Protein AF-A0A4Q2ZEX6-F1 (afdb_monomer_lite)

Foldseek 3Di:
DDPDDLEDPAADEDEEEPAPVPVLVVSPVSHDLLRAAYAYADADDDVQDDPQLVVVRVVQSVCVVVVNDDSVRRYYHSYDAADDDDDPWDDDPFFTKWFFADADPVAQKTWTSGFPVRCVVQVADQQFWKWKAFDPFIAIEGEHRDQVVDDAQHWYWYQGRNGIIMIHGRVHHVCVRRVDDGGGMMGMHGDPDDDPDPDDDD

Radius of gyration: 20.91 Å; chains: 1; bounding box: 52×51×59 Å

Structure (mmCIF, N/CA/C/O backbone):
data_AF-A0A4Q2ZEX6-F1
#
_entry.id   AF-A0A4Q2ZEX6-F1
#
loop_
_atom_site.group_PDB
_atom_site.id
_atom_site.type_symbol
_atom_site.label_atom_id
_atom_site.label_alt_id
_atom_site.label_comp_id
_atom_site.label_asym_id
_atom_site.label_entity_id
_atom_site.label_seq_id
_atom_site.pdbx_PDB_ins_code
_atom_site.Cartn_x
_atom_site.Cartn_y
_atom_site.Cartn_z
_atom_site.occupancy
_atom_site.B_iso_or_equiv
_atom_site.auth_seq_id
_atom_site.auth_comp_id
_atom_site.auth_asym_id
_atom_site.auth_atom_id
_atom_site.pdbx_PDB_model_num
ATOM 1 N N . TYR A 1 1 ? 32.174 -1.722 -5.636 1.00 43.44 1 TYR A N 1
ATOM 2 C CA . TYR A 1 1 ? 30.965 -1.595 -6.469 1.00 43.44 1 TYR A CA 1
ATOM 3 C C . TYR A 1 1 ? 31.396 -1.529 -7.921 1.00 43.44 1 TYR A C 1
ATOM 5 O O . TYR A 1 1 ? 32.110 -0.602 -8.277 1.00 43.44 1 TYR A O 1
ATOM 13 N N . GLY A 1 2 ? 31.087 -2.557 -8.717 1.00 52.97 2 GLY A N 1
ATOM 14 C CA . GLY A 1 2 ? 31.382 -2.537 -10.152 1.00 52.97 2 GLY A CA 1
ATOM 15 C C . GLY A 1 2 ? 30.625 -1.394 -10.826 1.00 52.97 2 GLY A C 1
ATOM 16 O O . GLY A 1 2 ? 29.505 -1.078 -10.427 1.00 52.97 2 GLY A O 1
ATOM 17 N N . THR A 1 3 ? 31.251 -0.747 -11.802 1.00 67.56 3 THR A N 1
ATOM 18 C CA . THR A 1 3 ? 30.632 0.302 -12.614 1.00 67.56 3 THR A CA 1
ATOM 19 C C . THR A 1 3 ? 29.317 -0.201 -13.209 1.00 67.56 3 THR A C 1
ATOM 21 O O . THR A 1 3 ? 29.270 -1.275 -13.809 1.00 67.56 3 THR A O 1
ATOM 24 N N . LEU A 1 4 ? 28.242 0.577 -13.039 1.00 69.31 4 LEU A N 1
ATOM 25 C CA . LEU A 1 4 ? 26.957 0.325 -13.691 1.00 69.31 4 LEU A CA 1
ATOM 26 C C . LEU A 1 4 ? 27.175 0.232 -15.206 1.00 69.31 4 LEU A C 1
ATOM 28 O O . LEU A 1 4 ? 27.692 1.158 -15.831 1.00 69.31 4 LEU A O 1
ATOM 32 N N . ASN A 1 5 ? 26.808 -0.908 -15.789 1.00 82.75 5 ASN A N 1
ATOM 33 C CA . ASN A 1 5 ? 26.879 -1.121 -17.226 1.00 82.75 5 ASN A CA 1
ATOM 34 C C . ASN A 1 5 ? 25.581 -0.620 -17.880 1.00 82.75 5 ASN A C 1
ATOM 36 O O . ASN A 1 5 ? 24.503 -1.159 -17.626 1.00 82.75 5 ASN A O 1
ATOM 40 N N . TRP A 1 6 ? 25.703 0.389 -18.743 1.00 91.12 6 TRP A N 1
ATOM 41 C CA . TRP A 1 6 ? 24.595 0.999 -19.492 1.00 91.12 6 TRP A CA 1
ATOM 42 C C . TRP A 1 6 ? 24.234 0.243 -20.778 1.00 91.12 6 TRP A C 1
ATOM 44 O O . TRP A 1 6 ? 23.411 0.697 -21.561 1.00 91.12 6 TRP A O 1
ATOM 54 N N . LYS A 1 7 ? 24.864 -0.901 -21.045 1.00 90.62 7 LYS A N 1
ATOM 55 C CA . LYS A 1 7 ? 24.589 -1.734 -22.221 1.00 90.62 7 LYS A CA 1
ATOM 56 C C . LYS A 1 7 ? 23.923 -3.029 -21.767 1.00 90.62 7 LYS A C 1
ATOM 58 O O . LYS A 1 7 ? 24.622 -4.035 -21.592 1.00 90.62 7 LYS A O 1
ATOM 63 N N . PRO A 1 8 ? 22.604 -3.014 -21.506 1.00 90.50 8 PRO A N 1
ATOM 64 C CA . PRO A 1 8 ? 21.910 -4.217 -21.087 1.00 90.50 8 PRO A CA 1
ATOM 65 C C . PRO A 1 8 ? 21.966 -5.265 -22.205 1.00 90.50 8 PRO A C 1
ATOM 67 O O . PRO A 1 8 ? 21.754 -4.965 -23.378 1.00 90.50 8 PRO A O 1
ATOM 70 N N . LYS A 1 9 ? 22.297 -6.508 -21.838 1.00 89.94 9 LYS A N 1
ATOM 71 C CA . LYS A 1 9 ? 22.375 -7.638 -22.783 1.00 89.94 9 LYS A CA 1
ATOM 72 C C . LYS A 1 9 ? 21.011 -8.275 -23.065 1.00 89.94 9 LYS A C 1
ATOM 74 O O . LYS A 1 9 ? 20.883 -9.038 -24.014 1.00 89.94 9 LYS A O 1
ATOM 79 N N . ALA A 1 10 ? 20.021 -7.969 -22.236 1.00 89.06 10 ALA A N 1
ATOM 80 C CA . ALA A 1 10 ? 18.652 -8.450 -22.322 1.00 89.06 10 ALA A CA 1
ATOM 81 C C . ALA A 1 10 ? 17.691 -7.259 -22.176 1.00 89.06 10 ALA A C 1
ATOM 83 O O . ALA A 1 10 ? 18.117 -6.213 -21.676 1.00 89.06 10 ALA A O 1
ATOM 84 N N . PRO A 1 11 ? 16.427 -7.390 -22.604 1.00 91.69 11 PRO A N 1
ATOM 85 C CA . PRO A 1 11 ? 15.430 -6.359 -22.366 1.00 91.69 11 PRO A CA 1
ATOM 86 C C . PRO A 1 11 ? 15.249 -6.059 -20.874 1.00 91.69 11 PRO A C 1
ATOM 88 O O . PRO A 1 11 ? 15.207 -6.971 -20.048 1.00 91.69 11 PRO A O 1
ATOM 91 N N . ILE A 1 12 ? 15.130 -4.778 -20.532 1.00 93.19 12 ILE A N 1
ATOM 92 C CA . ILE A 1 12 ? 14.839 -4.308 -19.175 1.00 93.19 12 ILE A CA 1
ATOM 93 C C . ILE A 1 12 ? 13.573 -3.461 -19.218 1.00 93.19 12 ILE A C 1
ATOM 95 O O . ILE A 1 12 ? 13.521 -2.450 -19.914 1.00 93.19 12 ILE A O 1
ATOM 99 N N . LEU A 1 13 ? 12.572 -3.837 -18.427 1.00 94.44 13 LEU A N 1
ATOM 100 C CA . LEU A 1 13 ? 11.380 -3.030 -18.198 1.00 94.44 13 LEU A CA 1
ATOM 101 C C . LEU A 1 13 ? 11.415 -2.506 -16.765 1.00 94.44 13 LEU A C 1
ATOM 103 O O . LEU A 1 13 ? 11.386 -3.273 -15.803 1.00 94.44 13 LEU A O 1
ATOM 107 N N . PHE A 1 14 ? 11.485 -1.188 -16.630 1.00 95.25 14 PHE A N 1
ATOM 108 C CA . PHE A 1 14 ? 11.350 -0.515 -15.350 1.00 95.25 14 PHE A CA 1
ATOM 109 C C . PHE A 1 14 ? 9.868 -0.323 -15.040 1.00 95.25 14 PHE A C 1
ATOM 111 O O . PHE A 1 14 ? 9.204 0.474 -15.696 1.00 95.25 14 PHE A O 1
ATOM 118 N N . LEU A 1 15 ? 9.354 -1.049 -14.050 1.00 96.12 15 LEU A N 1
ATOM 119 C CA . LEU A 1 15 ? 8.054 -0.777 -13.446 1.00 96.12 15 LEU A CA 1
ATOM 120 C C . LEU A 1 15 ? 8.302 0.024 -12.170 1.00 96.12 15 LEU A C 1
ATOM 122 O O . LEU A 1 15 ? 8.854 -0.510 -11.209 1.00 96.12 15 LEU A O 1
ATOM 126 N N . THR A 1 16 ? 7.929 1.299 -12.168 1.00 95.06 16 THR A N 1
ATOM 127 C CA . THR A 1 16 ? 8.165 2.187 -11.024 1.00 95.06 16 THR A CA 1
ATOM 128 C C . THR A 1 16 ? 6.980 3.111 -10.807 1.00 95.06 16 THR A C 1
ATOM 130 O O . THR A 1 16 ? 6.204 3.365 -11.727 1.00 95.06 16 THR A O 1
ATOM 133 N N . ASN A 1 17 ? 6.843 3.614 -9.590 1.00 93.75 17 ASN A N 1
ATOM 134 C CA . ASN A 1 17 ? 5.838 4.607 -9.244 1.00 93.75 17 ASN A CA 1
ATOM 135 C C . ASN A 1 17 ? 6.339 6.037 -9.503 1.00 93.75 17 ASN A C 1
ATOM 137 O O . ASN A 1 17 ? 7.532 6.265 -9.711 1.00 93.75 17 ASN A O 1
ATOM 141 N N . GLU A 1 18 ? 5.429 7.007 -9.444 1.00 93.62 18 GLU A N 1
ATOM 142 C CA . GLU A 1 18 ? 5.723 8.416 -9.739 1.00 93.62 18 GLU A CA 1
ATOM 143 C C . GLU A 1 18 ? 6.753 9.063 -8.797 1.00 93.62 18 GLU A C 1
ATOM 145 O O . GLU A 1 18 ? 7.396 10.041 -9.171 1.00 93.62 18 GLU A O 1
ATOM 150 N N . THR A 1 19 ? 6.966 8.498 -7.604 1.00 91.88 19 THR A N 1
ATOM 151 C CA . THR A 1 19 ? 7.951 9.001 -6.632 1.00 91.88 19 THR A CA 1
ATOM 152 C C . THR A 1 19 ? 9.360 8.432 -6.823 1.00 91.88 19 THR A C 1
ATOM 154 O O . THR A 1 19 ? 10.293 8.890 -6.171 1.00 91.88 19 THR A O 1
ATOM 157 N N . GLU A 1 20 ? 9.546 7.458 -7.721 1.00 92.44 20 GLU A N 1
ATOM 158 C CA . GLU A 1 20 ? 10.809 6.721 -7.900 1.00 92.44 20 GLU A CA 1
ATOM 159 C C . GLU A 1 20 ? 11.247 6.654 -9.375 1.00 92.44 20 GLU A C 1
ATOM 161 O O . GLU A 1 20 ? 11.819 5.664 -9.844 1.00 92.44 20 GLU A O 1
ATOM 166 N N . LEU A 1 21 ? 10.960 7.712 -10.139 1.00 93.44 21 LEU A N 1
ATOM 167 C CA . LEU A 1 21 ? 11.229 7.782 -11.580 1.00 93.44 21 LEU A CA 1
ATOM 168 C C . LEU A 1 21 ? 12.665 8.161 -11.940 1.00 93.44 21 LEU A C 1
ATOM 170 O O . LEU A 1 21 ? 13.136 7.784 -13.015 1.00 93.44 21 LEU A O 1
ATOM 174 N N . ASP A 1 22 ? 13.357 8.898 -11.073 1.00 94.50 22 ASP A N 1
ATOM 175 C CA . ASP A 1 22 ? 14.644 9.509 -11.415 1.00 94.50 22 ASP A CA 1
ATOM 176 C C . ASP A 1 22 ? 15.702 8.466 -11.773 1.00 94.50 22 ASP A C 1
ATOM 178 O O . ASP A 1 22 ? 16.381 8.594 -12.793 1.00 94.50 22 ASP A O 1
ATOM 182 N N . HIS A 1 23 ? 15.805 7.385 -10.996 1.00 92.06 23 HIS A N 1
ATOM 183 C CA . HIS A 1 23 ? 16.781 6.329 -11.261 1.00 92.06 23 HIS A CA 1
ATOM 184 C C . HIS A 1 23 ? 16.486 5.558 -12.562 1.00 92.06 23 HIS A C 1
ATOM 186 O O . HIS A 1 23 ? 17.394 5.463 -13.396 1.00 92.06 23 HIS A O 1
ATOM 192 N N . PRO A 1 24 ? 15.256 5.057 -12.809 1.00 93.38 24 PRO A N 1
ATOM 193 C CA . PRO A 1 24 ? 14.894 4.470 -14.098 1.00 93.38 24 PRO A CA 1
ATOM 194 C C . PRO A 1 24 ? 15.127 5.402 -15.286 1.00 93.38 24 PRO A C 1
ATOM 196 O O . PRO A 1 24 ? 15.742 4.995 -16.272 1.00 93.38 24 PRO A O 1
ATOM 199 N N . ARG A 1 25 ? 14.698 6.668 -15.198 1.00 93.31 25 ARG A N 1
ATOM 200 C CA . ARG A 1 25 ? 14.891 7.652 -16.275 1.00 93.31 25 ARG A CA 1
ATOM 201 C C . ARG A 1 25 ? 16.370 7.918 -16.530 1.00 93.31 25 ARG A C 1
ATOM 203 O O . ARG A 1 25 ? 16.793 7.923 -17.685 1.00 93.31 25 ARG A O 1
ATOM 210 N N . HIS A 1 26 ? 17.168 8.067 -15.473 1.00 93.19 26 HIS A N 1
ATOM 211 C CA . HIS A 1 26 ? 18.610 8.252 -15.594 1.00 93.19 26 HIS A CA 1
ATOM 212 C C . HIS A 1 26 ? 19.281 7.056 -16.275 1.00 93.19 26 HIS A C 1
ATOM 214 O O . HIS A 1 26 ? 20.064 7.245 -17.206 1.00 93.19 26 HIS A O 1
ATOM 220 N N . TYR A 1 27 ? 18.947 5.828 -15.858 1.00 93.06 27 TYR A N 1
ATOM 221 C CA . TYR A 1 27 ? 19.491 4.626 -16.486 1.00 93.06 27 TYR A CA 1
ATOM 222 C C . TYR A 1 27 ? 19.123 4.560 -17.966 1.00 93.06 27 TYR A C 1
ATOM 224 O O . TYR A 1 27 ? 20.005 4.376 -18.802 1.00 93.06 27 TYR A O 1
ATOM 232 N N . ARG A 1 28 ? 17.847 4.771 -18.308 1.00 91.75 28 ARG A N 1
ATOM 233 C CA . ARG A 1 28 ? 17.369 4.749 -19.699 1.00 91.75 28 ARG A CA 1
ATOM 234 C C . ARG A 1 28 ? 18.021 5.821 -20.565 1.00 91.75 28 ARG A C 1
ATOM 236 O O . ARG A 1 28 ? 18.360 5.529 -21.700 1.00 91.75 28 ARG A O 1
ATOM 243 N N . GLY A 1 29 ? 18.268 7.017 -20.030 1.00 90.94 29 GLY A N 1
ATOM 244 C CA . GLY A 1 29 ? 18.968 8.080 -20.758 1.00 90.94 29 GLY A CA 1
ATOM 245 C C . GLY A 1 29 ? 20.439 7.770 -21.064 1.00 90.94 29 GLY A C 1
ATOM 246 O O . GLY A 1 29 ? 21.027 8.389 -21.948 1.00 90.94 29 GLY A O 1
ATOM 247 N N . LYS A 1 30 ? 21.055 6.831 -20.334 1.00 92.38 30 LYS A N 1
ATOM 248 C CA . LYS A 1 30 ? 22.421 6.343 -20.595 1.00 92.38 30 LYS A CA 1
ATOM 249 C C . LYS A 1 30 ? 22.443 5.038 -21.383 1.00 92.38 30 LYS A C 1
ATOM 251 O O . LYS A 1 30 ? 23.421 4.770 -22.080 1.00 92.38 30 LYS A O 1
ATOM 256 N N . ALA A 1 31 ? 21.409 4.224 -21.226 1.00 90.56 31 ALA A N 1
ATOM 257 C CA . ALA A 1 31 ? 21.248 2.963 -21.915 1.00 90.56 31 ALA A CA 1
ATOM 258 C C . ALA A 1 31 ? 20.605 3.140 -23.291 1.00 90.56 31 ALA A C 1
ATOM 260 O O . ALA A 1 31 ? 20.129 4.209 -23.656 1.00 90.56 31 ALA A O 1
ATOM 261 N N . SER A 1 32 ? 20.615 2.073 -24.080 1.00 80.25 32 SER A N 1
ATOM 262 C CA . SER A 1 32 ? 19.967 2.093 -25.384 1.00 80.25 32 SER A CA 1
ATOM 263 C C . SER A 1 32 ? 18.448 1.924 -25.247 1.00 80.25 32 SER A C 1
ATOM 265 O O . SER A 1 32 ? 17.968 1.051 -24.513 1.00 80.25 32 SER A O 1
ATOM 267 N N . ALA A 1 33 ? 17.680 2.759 -25.952 1.00 79.25 33 ALA A N 1
ATOM 268 C CA . ALA A 1 33 ? 16.214 2.744 -25.920 1.00 79.25 33 ALA A CA 1
ATOM 269 C C . ALA A 1 33 ? 15.616 1.452 -26.515 1.00 79.25 33 ALA A C 1
ATOM 271 O O . ALA A 1 33 ? 14.517 1.046 -26.148 1.00 79.25 33 ALA A O 1
ATOM 272 N N . ASP A 1 34 ? 16.363 0.747 -27.371 1.00 84.38 34 ASP A N 1
ATOM 273 C CA . ASP A 1 34 ? 15.949 -0.521 -27.988 1.00 84.38 34 ASP A CA 1
ATOM 274 C C . ASP A 1 34 ? 15.947 -1.721 -27.025 1.00 84.38 34 ASP A C 1
ATOM 276 O O . ASP A 1 34 ? 15.440 -2.787 -27.376 1.00 84.38 34 ASP A O 1
ATOM 280 N N . LYS A 1 35 ? 16.518 -1.563 -25.824 1.00 88.25 35 LYS A N 1
ATOM 281 C CA . LYS A 1 35 ? 16.584 -2.594 -24.773 1.00 88.25 35 LYS A CA 1
ATOM 282 C C . LYS A 1 35 ? 16.012 -2.134 -23.439 1.00 88.25 35 LYS A C 1
ATOM 284 O O . LYS A 1 35 ? 16.090 -2.882 -22.466 1.00 88.25 35 LYS A O 1
ATOM 289 N N . THR A 1 36 ? 15.449 -0.928 -23.372 1.00 93.19 36 THR A N 1
ATOM 290 C CA . THR A 1 36 ? 14.841 -0.423 -22.140 1.00 93.19 36 THR A CA 1
ATOM 291 C C . THR A 1 36 ? 13.424 0.108 -22.339 1.00 93.19 36 THR A C 1
ATOM 293 O O . THR A 1 36 ? 13.140 0.846 -23.278 1.00 93.19 36 THR A O 1
ATOM 296 N N . ALA A 1 37 ? 12.538 -0.242 -21.414 1.00 94.00 37 ALA A N 1
ATOM 297 C CA . ALA A 1 37 ? 11.162 0.234 -21.335 1.00 94.00 37 ALA A CA 1
ATOM 298 C C . ALA A 1 37 ? 10.892 0.837 -19.949 1.00 94.00 37 ALA A C 1
ATOM 300 O O . ALA A 1 37 ? 11.544 0.467 -18.970 1.00 94.00 37 ALA A O 1
ATOM 301 N N . LEU A 1 38 ? 9.938 1.761 -19.859 1.00 94.44 38 LEU A N 1
ATOM 302 C CA . LEU A 1 38 ? 9.478 2.364 -18.609 1.00 94.44 38 LEU A CA 1
ATOM 303 C C . LEU A 1 38 ? 7.959 2.344 -18.563 1.00 94.44 38 LEU A C 1
ATOM 305 O O . LEU A 1 38 ? 7.292 2.970 -19.386 1.00 94.44 38 LEU A O 1
ATOM 309 N N . TRP A 1 39 ? 7.430 1.650 -17.569 1.00 95.88 39 TRP A N 1
ATOM 310 C CA . TRP A 1 39 ? 6.018 1.661 -17.242 1.00 95.88 39 TRP A CA 1
ATOM 311 C C . TRP A 1 39 ? 5.848 2.395 -15.919 1.00 95.88 39 TRP A C 1
ATOM 313 O O . TRP A 1 39 ? 6.287 1.929 -14.865 1.00 95.88 39 TRP A O 1
ATOM 323 N N . GLU A 1 40 ? 5.255 3.579 -16.002 1.00 95.75 40 GLU A N 1
ATOM 324 C CA . GLU A 1 40 ? 5.052 4.452 -14.852 1.00 95.75 40 GLU A CA 1
ATOM 325 C C . GLU A 1 40 ? 3.704 4.151 -14.200 1.00 95.75 40 GLU A C 1
ATOM 327 O O . GLU A 1 40 ? 2.671 4.179 -14.865 1.00 95.75 40 GLU A O 1
ATOM 332 N N . VAL A 1 41 ? 3.714 3.888 -12.897 1.00 96.56 41 VAL A N 1
ATOM 333 C CA . VAL A 1 41 ? 2.514 3.766 -12.070 1.00 96.56 41 VAL A CA 1
ATOM 334 C C . VAL A 1 41 ? 2.220 5.126 -11.431 1.00 96.56 41 VAL A C 1
ATOM 336 O O . VAL A 1 41 ? 3.001 5.635 -10.627 1.00 96.56 41 VAL A O 1
ATOM 339 N N . LYS A 1 42 ? 1.071 5.705 -11.779 1.00 95.19 42 LYS A N 1
ATOM 340 C CA . LYS A 1 42 ? 0.522 6.991 -11.319 1.00 95.19 42 LYS A CA 1
ATOM 341 C C . LYS A 1 42 ? -0.066 6.867 -9.914 1.00 95.19 42 LYS A C 1
ATOM 343 O O . LYS A 1 42 ? -1.274 6.975 -9.696 1.00 95.19 42 LYS A O 1
ATOM 348 N N . ARG A 1 43 ? 0.794 6.509 -8.967 1.00 93.38 43 ARG A N 1
ATOM 349 C CA . ARG A 1 43 ? 0.472 6.344 -7.550 1.00 93.38 43 ARG A CA 1
ATOM 350 C C . ARG A 1 43 ? 1.715 6.697 -6.739 1.00 93.38 43 ARG A C 1
ATOM 352 O O . ARG A 1 43 ? 2.761 6.148 -7.059 1.00 93.38 43 ARG A O 1
ATOM 359 N N . PRO A 1 44 ? 1.645 7.534 -5.695 1.00 91.00 44 PRO A N 1
ATOM 360 C CA . PRO A 1 44 ? 2.821 7.866 -4.898 1.00 91.00 44 PRO A CA 1
ATOM 361 C C . PRO A 1 44 ? 3.209 6.730 -3.942 1.00 91.00 44 PRO A C 1
ATOM 363 O O . PRO A 1 44 ? 2.377 5.896 -3.573 1.00 91.00 44 PRO A O 1
ATOM 366 N N . GLY A 1 45 ? 4.464 6.732 -3.487 1.00 86.38 45 GLY A N 1
ATOM 367 C CA . GLY A 1 45 ? 4.947 5.909 -2.377 1.00 86.38 45 GLY A CA 1
ATOM 368 C C . GLY A 1 45 ? 5.976 4.852 -2.779 1.00 86.38 45 GLY A C 1
ATOM 369 O O . GLY A 1 45 ? 5.869 4.223 -3.826 1.00 86.38 45 GLY A O 1
ATOM 370 N N . HIS A 1 46 ? 6.951 4.613 -1.899 1.00 85.06 46 HIS A N 1
ATOM 371 C CA . HIS A 1 46 ? 8.065 3.684 -2.123 1.00 85.06 46 HIS A CA 1
ATOM 372 C C . HIS A 1 46 ? 7.593 2.260 -2.455 1.00 85.06 46 HIS A C 1
ATOM 374 O O . HIS A 1 46 ? 6.944 1.619 -1.627 1.00 85.06 46 HIS A O 1
ATOM 380 N N . CYS A 1 47 ? 7.948 1.739 -3.628 1.00 83.75 47 CYS A N 1
ATOM 381 C CA . CYS A 1 47 ? 7.530 0.430 -4.136 1.00 83.75 47 CYS A CA 1
ATOM 382 C C . CYS A 1 47 ? 5.998 0.208 -4.179 1.00 83.75 47 CYS A C 1
ATOM 384 O O . CYS A 1 47 ? 5.545 -0.934 -4.072 1.00 83.75 47 CYS A O 1
ATOM 386 N N . ASN A 1 48 ? 5.183 1.262 -4.333 1.00 91.06 48 ASN A N 1
ATOM 387 C CA . ASN A 1 48 ? 3.716 1.167 -4.258 1.00 91.06 48 ASN A CA 1
ATOM 388 C C . ASN A 1 48 ? 3.058 0.621 -5.547 1.00 91.06 48 ASN A C 1
ATOM 390 O O . ASN A 1 48 ? 2.296 1.314 -6.228 1.00 91.06 48 ASN A O 1
ATOM 394 N N . VAL A 1 49 ? 3.358 -0.639 -5.880 1.00 94.62 49 VAL A N 1
ATOM 395 C CA . VAL A 1 49 ? 2.867 -1.345 -7.077 1.00 94.62 49 VAL A CA 1
ATOM 396 C C . VAL A 1 49 ? 2.073 -2.615 -6.725 1.00 94.62 49 VAL A C 1
ATOM 398 O O . VAL A 1 49 ? 2.389 -3.311 -5.755 1.00 94.62 49 VAL A O 1
ATOM 401 N N . SER A 1 50 ? 1.046 -2.942 -7.511 1.00 95.62 50 SER A N 1
ATOM 402 C CA . SER A 1 50 ? 0.164 -4.107 -7.327 1.00 95.62 50 SER A CA 1
ATOM 403 C C . SER A 1 50 ? 0.744 -5.394 -7.914 1.00 95.62 50 SER A C 1
ATOM 405 O O . SER A 1 50 ? 1.690 -5.384 -8.710 1.00 95.62 50 SER A O 1
ATOM 407 N N . ALA A 1 51 ? 0.162 -6.537 -7.547 1.00 94.69 51 ALA A N 1
ATOM 408 C CA . ALA A 1 51 ? 0.506 -7.815 -8.164 1.00 94.69 51 ALA A CA 1
ATOM 409 C C . ALA A 1 51 ? 0.152 -7.846 -9.659 1.00 94.69 51 ALA A C 1
ATOM 411 O O . ALA A 1 51 ? 0.920 -8.391 -10.449 1.00 94.69 51 ALA A O 1
ATOM 412 N N . ALA A 1 52 ? -0.963 -7.222 -10.051 1.00 95.94 52 ALA A N 1
ATOM 413 C CA . ALA A 1 52 ? -1.372 -7.123 -11.451 1.00 95.94 52 ALA A CA 1
ATOM 414 C C . ALA A 1 52 ? -0.390 -6.275 -12.276 1.00 95.94 52 ALA A C 1
ATOM 416 O O . ALA A 1 52 ? -0.012 -6.669 -13.376 1.00 95.94 52 ALA A O 1
ATOM 417 N N . GLU A 1 53 ? 0.082 -5.153 -11.727 1.00 97.06 53 GLU A N 1
ATOM 418 C CA . GLU A 1 53 ? 1.095 -4.296 -12.362 1.00 97.06 53 GLU A CA 1
ATOM 419 C C . GLU A 1 53 ? 2.402 -5.074 -12.582 1.00 97.06 53 GLU A C 1
ATOM 421 O O . GLU A 1 53 ? 2.940 -5.088 -13.691 1.00 97.06 53 GLU A O 1
ATOM 426 N N . ARG A 1 54 ? 2.867 -5.805 -11.556 1.00 96.38 54 ARG A N 1
ATOM 427 C CA . ARG A 1 54 ? 4.049 -6.678 -11.656 1.00 96.38 54 ARG A CA 1
ATOM 428 C C . ARG A 1 54 ? 3.868 -7.785 -12.693 1.00 96.38 54 ARG A C 1
ATOM 430 O O . ARG A 1 54 ? 4.766 -8.007 -13.499 1.00 96.38 54 ARG A O 1
ATOM 437 N N . TYR A 1 55 ? 2.723 -8.465 -12.686 1.00 95.75 55 TYR A N 1
ATOM 438 C CA . TYR A 1 55 ? 2.422 -9.525 -13.648 1.00 95.75 55 TYR A CA 1
ATOM 439 C C . TYR A 1 55 ? 2.429 -9.001 -15.086 1.00 95.75 55 TYR A C 1
ATOM 441 O O . TYR A 1 55 ? 3.067 -9.599 -15.954 1.00 95.75 55 TYR A O 1
ATOM 449 N N . ASN A 1 56 ? 1.786 -7.856 -15.328 1.00 94.56 56 ASN A N 1
ATOM 450 C CA . ASN A 1 56 ? 1.755 -7.230 -16.646 1.00 94.56 56 ASN A CA 1
ATOM 451 C C . ASN A 1 56 ? 3.170 -6.861 -17.119 1.00 94.56 56 ASN A C 1
ATOM 453 O O . ASN A 1 56 ? 3.498 -7.083 -18.281 1.00 94.56 56 ASN A O 1
ATOM 457 N N . ALA A 1 57 ? 4.012 -6.330 -16.226 1.00 94.62 57 ALA A N 1
ATOM 458 C CA . ALA A 1 57 ? 5.395 -5.986 -16.544 1.00 94.62 57 ALA A CA 1
ATOM 459 C C . ALA A 1 57 ? 6.243 -7.223 -16.885 1.00 94.62 57 ALA A C 1
ATOM 461 O O . ALA A 1 57 ? 6.949 -7.225 -17.889 1.00 94.62 57 ALA A O 1
ATOM 462 N N . VAL A 1 58 ? 6.151 -8.297 -16.094 1.00 94.62 58 VAL A N 1
ATOM 463 C CA . VAL A 1 58 ? 6.887 -9.545 -16.367 1.00 94.62 58 VAL A CA 1
ATOM 464 C C . VAL A 1 58 ? 6.429 -10.174 -17.682 1.00 94.62 58 VAL A C 1
ATOM 466 O O . VAL A 1 58 ? 7.265 -10.506 -18.518 1.00 94.62 58 VAL A O 1
ATOM 469 N N . SER A 1 59 ? 5.115 -10.263 -17.901 1.00 93.31 59 SER A N 1
ATOM 470 C CA . SER A 1 59 ? 4.540 -10.803 -19.143 1.00 93.31 59 SER A CA 1
ATOM 471 C C . SER A 1 59 ? 4.975 -10.000 -20.371 1.00 93.31 59 SER A C 1
ATOM 473 O O . SER A 1 59 ? 5.166 -10.551 -21.453 1.00 93.31 59 SER A O 1
ATOM 475 N N . ALA A 1 60 ? 5.175 -8.691 -20.205 1.00 92.50 60 ALA A N 1
ATOM 476 C CA . ALA A 1 60 ? 5.679 -7.848 -21.272 1.00 92.50 60 ALA A CA 1
ATOM 477 C C . ALA A 1 60 ? 7.162 -8.070 -21.573 1.00 92.50 60 ALA A C 1
ATOM 479 O O . ALA A 1 60 ? 7.547 -8.087 -22.739 1.00 92.50 60 ALA A O 1
ATOM 480 N N . VAL A 1 61 ? 8.000 -8.276 -20.556 1.00 92.38 61 VAL A N 1
ATOM 481 C CA . VAL A 1 61 ? 9.405 -8.649 -20.783 1.00 92.38 61 VAL A CA 1
ATOM 482 C C . VAL A 1 61 ? 9.494 -9.974 -21.539 1.00 92.38 61 VAL A C 1
ATOM 484 O O . VAL A 1 61 ? 10.258 -10.058 -22.496 1.00 92.38 61 VAL A O 1
ATOM 487 N N . ASP A 1 62 ? 8.684 -10.963 -21.158 1.00 91.81 62 ASP A N 1
ATOM 488 C CA . ASP A 1 62 ? 8.601 -12.269 -21.827 1.00 91.81 62 ASP A CA 1
ATOM 489 C C . ASP A 1 62 ? 8.215 -12.117 -23.309 1.00 91.81 62 ASP A C 1
ATOM 491 O O . ASP A 1 62 ? 8.976 -12.476 -24.206 1.00 91.81 62 ASP A O 1
ATOM 495 N N . SER A 1 63 ? 7.121 -11.396 -23.574 1.00 90.50 63 SER A N 1
ATOM 496 C CA . SER A 1 63 ? 6.682 -11.078 -24.941 1.00 90.50 63 SER A CA 1
ATOM 497 C C . SER A 1 63 ? 7.738 -10.302 -25.745 1.00 90.50 63 SER A C 1
ATOM 499 O O . SER A 1 63 ? 7.813 -10.412 -26.968 1.00 90.50 63 SER A O 1
ATOM 501 N N . TRP A 1 64 ? 8.562 -9.477 -25.093 1.00 90.00 64 TRP A N 1
ATOM 502 C CA . TRP A 1 64 ? 9.620 -8.724 -25.765 1.00 90.00 64 TRP A CA 1
ATOM 503 C C . TRP A 1 64 ? 10.801 -9.621 -26.145 1.00 90.00 64 TRP A C 1
ATOM 505 O O . TRP A 1 64 ? 11.370 -9.453 -27.225 1.00 90.00 64 TRP A O 1
ATOM 515 N N . VAL A 1 65 ? 11.150 -10.599 -25.308 1.00 88.88 65 VAL A N 1
ATOM 516 C CA . VAL A 1 65 ? 12.160 -11.613 -25.648 1.00 88.88 65 VAL A CA 1
ATOM 517 C C . VAL A 1 65 ? 11.744 -12.396 -26.897 1.00 88.88 65 VAL A C 1
ATOM 519 O O . VAL A 1 65 ? 12.588 -12.628 -27.763 1.00 88.88 65 VAL A O 1
ATOM 522 N N . ASP A 1 66 ? 10.449 -12.670 -27.051 1.00 88.38 66 ASP A N 1
ATOM 523 C CA . ASP A 1 66 ? 9.879 -13.341 -28.227 1.00 88.38 66 ASP A CA 1
ATOM 524 C C . ASP A 1 66 ? 9.703 -12.425 -29.456 1.00 88.38 66 ASP A C 1
ATOM 526 O O . ASP A 1 66 ? 9.240 -12.861 -30.510 1.00 88.38 66 ASP A O 1
ATOM 530 N N . GLY A 1 67 ? 10.076 -11.143 -29.355 1.00 84.62 67 GLY A N 1
ATOM 531 C CA . GLY A 1 67 ? 9.968 -10.173 -30.450 1.00 84.62 67 GLY A CA 1
ATOM 532 C C . GLY A 1 67 ? 8.542 -9.682 -30.726 1.00 84.62 67 GLY A C 1
ATOM 533 O O . GLY A 1 67 ? 8.292 -9.112 -31.786 1.00 84.62 67 GLY A O 1
ATOM 534 N N . ILE A 1 68 ? 7.616 -9.887 -29.785 1.00 80.75 68 ILE A N 1
ATOM 535 C CA . ILE A 1 68 ? 6.183 -9.597 -29.944 1.00 80.75 68 ILE A CA 1
ATOM 536 C C . ILE A 1 68 ? 5.844 -8.160 -29.528 1.00 80.75 68 ILE A C 1
ATOM 538 O O . ILE A 1 68 ? 4.917 -7.574 -30.080 1.00 80.75 68 ILE A O 1
ATOM 542 N N . ILE A 1 69 ? 6.586 -7.559 -28.588 1.00 70.44 69 ILE A N 1
ATOM 543 C CA . ILE A 1 69 ? 6.288 -6.197 -28.115 1.00 70.44 69 ILE A CA 1
ATOM 544 C C . ILE A 1 69 ? 6.689 -5.128 -29.144 1.00 70.44 69 ILE A C 1
ATOM 546 O O . ILE A 1 69 ? 7.887 -4.963 -29.416 1.00 70.44 69 ILE A O 1
ATOM 550 N N . PRO A 1 70 ? 5.726 -4.333 -29.652 1.00 67.50 70 PRO A N 1
ATOM 551 C CA . PRO A 1 70 ? 6.021 -3.174 -30.479 1.00 67.50 70 PRO A CA 1
ATOM 552 C C . PRO A 1 70 ? 6.716 -2.075 -29.668 1.00 67.50 70 PRO A C 1
ATOM 554 O O . PRO A 1 70 ? 6.506 -1.912 -28.468 1.00 67.50 70 PRO A O 1
ATOM 557 N N . GLU A 1 71 ? 7.513 -1.251 -30.343 1.00 70.94 71 GLU A N 1
ATOM 558 C CA . GLU A 1 71 ? 8.222 -0.128 -29.719 1.00 70.94 71 GLU A CA 1
ATOM 559 C C . GLU A 1 71 ? 7.288 0.867 -29.005 1.00 70.94 71 GLU A C 1
ATOM 561 O O . GLU A 1 71 ? 7.671 1.430 -27.981 1.00 70.94 71 GLU A O 1
ATOM 566 N N . VAL A 1 72 ? 6.044 1.008 -29.481 1.00 63.72 72 VAL A N 1
ATOM 567 C CA . VAL A 1 72 ? 5.029 1.912 -28.906 1.00 63.72 72 VAL A CA 1
ATOM 568 C C . VAL A 1 72 ? 4.629 1.544 -27.473 1.00 63.72 72 VAL A C 1
ATOM 570 O O . VAL A 1 72 ? 4.174 2.405 -26.731 1.00 63.72 72 VAL A O 1
ATOM 573 N N . ASP A 1 73 ? 4.843 0.291 -27.062 1.00 78.19 73 ASP A N 1
ATOM 574 C CA . ASP A 1 73 ? 4.488 -0.206 -25.728 1.00 78.19 73 ASP A CA 1
ATOM 575 C C . ASP A 1 73 ? 5.657 -0.126 -24.729 1.00 78.19 73 ASP A C 1
ATOM 577 O O . ASP A 1 73 ? 5.531 -0.537 -23.567 1.00 78.19 73 ASP A O 1
ATOM 581 N N . ARG A 1 74 ? 6.813 0.410 -25.153 1.00 84.50 74 ARG A N 1
ATOM 582 C CA . ARG A 1 74 ? 7.995 0.583 -24.290 1.00 84.50 74 ARG A CA 1
ATOM 583 C C . ARG A 1 74 ? 7.867 1.764 -23.332 1.00 84.50 74 ARG A C 1
ATOM 585 O O . ARG A 1 74 ? 8.598 1.808 -22.345 1.00 84.50 74 ARG A O 1
ATOM 592 N N . GLU A 1 75 ? 6.940 2.684 -23.583 1.00 90.44 75 GLU A N 1
ATOM 593 C CA . GLU A 1 75 ? 6.598 3.781 -22.677 1.00 90.44 75 GLU A CA 1
ATOM 594 C C . GLU A 1 75 ? 5.091 3.857 -22.507 1.00 90.44 75 GLU A C 1
ATOM 596 O O . GLU A 1 75 ? 4.370 4.186 -23.446 1.00 90.44 75 GLU A O 1
ATOM 601 N N . LYS A 1 76 ? 4.599 3.550 -21.308 1.00 91.06 76 LYS A N 1
ATOM 602 C CA . LYS A 1 76 ? 3.165 3.651 -21.043 1.00 91.06 76 LYS A CA 1
ATOM 603 C C . LYS A 1 76 ? 2.850 3.890 -19.580 1.00 91.06 76 LYS A C 1
ATOM 605 O O . LYS A 1 76 ? 3.678 3.676 -18.692 1.00 91.06 76 LYS A O 1
ATOM 610 N N . ASP A 1 77 ? 1.607 4.288 -19.357 1.00 94.94 77 ASP A N 1
ATOM 611 C CA . ASP A 1 77 ? 0.985 4.224 -18.046 1.00 94.94 77 ASP A CA 1
ATOM 612 C C . ASP A 1 77 ? 0.789 2.749 -17.658 1.00 94.94 77 ASP A C 1
ATOM 614 O O . ASP A 1 77 ? 0.046 2.001 -18.299 1.00 94.94 77 ASP A O 1
ATOM 618 N N . GLY A 1 78 ? 1.525 2.319 -16.637 1.00 94.50 78 GLY A N 1
ATOM 619 C CA . GLY A 1 78 ? 1.452 0.977 -16.075 1.00 94.50 78 GLY A CA 1
ATOM 620 C C . GLY A 1 78 ? 0.381 0.831 -14.998 1.00 94.50 78 GLY A C 1
ATOM 621 O O . GLY A 1 78 ? 0.238 -0.264 -14.465 1.00 94.50 78 GLY A O 1
ATOM 622 N N . THR A 1 79 ? -0.344 1.897 -14.651 1.00 96.25 79 THR A N 1
ATOM 623 C CA . THR A 1 79 ? -1.268 1.921 -13.512 1.00 96.25 79 THR A CA 1
ATOM 624 C C . THR A 1 79 ? -2.434 0.973 -13.718 1.00 96.25 79 THR A C 1
ATOM 626 O O . THR A 1 79 ? -3.221 1.102 -14.658 1.00 96.25 79 THR A O 1
ATOM 629 N N . VAL A 1 80 ? -2.616 0.063 -12.767 1.00 95.19 80 VAL A N 1
ATOM 630 C CA . VAL A 1 80 ? -3.819 -0.758 -12.667 1.00 95.19 80 VAL A CA 1
ATOM 631 C C . VAL A 1 80 ? -4.602 -0.279 -11.456 1.00 95.19 80 VAL A C 1
ATOM 633 O O . VAL A 1 80 ? -4.067 -0.139 -10.354 1.00 95.19 80 VAL A O 1
ATOM 636 N N . ARG A 1 81 ? -5.892 0.001 -11.648 1.00 91.94 81 ARG A N 1
ATOM 637 C CA . ARG A 1 81 ? -6.760 0.358 -10.523 1.00 91.94 81 ARG A CA 1
ATOM 638 C C . ARG A 1 81 ? -6.872 -0.830 -9.565 1.00 91.94 81 ARG A C 1
ATOM 640 O O . ARG A 1 81 ? -7.001 -1.959 -10.045 1.00 91.94 81 ARG A O 1
ATOM 647 N N . PRO A 1 82 ? -6.882 -0.594 -8.241 1.00 90.19 82 PRO A N 1
ATOM 648 C CA . PRO A 1 82 ? -7.172 -1.656 -7.294 1.00 90.19 82 PRO A CA 1
ATOM 649 C C . PRO A 1 82 ? -8.491 -2.349 -7.658 1.00 90.19 82 PRO A C 1
ATOM 651 O O . PRO A 1 82 ? -9.459 -1.668 -8.017 1.00 90.19 82 PRO A O 1
ATOM 654 N N . PRO A 1 83 ? -8.552 -3.689 -7.603 1.00 91.38 83 PRO A N 1
ATOM 655 C CA . PRO A 1 83 ? -9.772 -4.409 -7.926 1.00 91.38 83 PRO A CA 1
ATOM 656 C C . PRO A 1 83 ? -10.881 -4.024 -6.946 1.00 91.38 83 PRO A C 1
ATOM 658 O O . PRO A 1 83 ? -10.655 -3.937 -5.738 1.00 91.38 83 PRO A O 1
ATOM 661 N N . ALA A 1 84 ? -12.100 -3.846 -7.456 1.00 89.56 84 ALA A N 1
ATOM 662 C CA . ALA A 1 84 ? -13.270 -3.715 -6.600 1.00 89.56 84 ALA A CA 1
ATOM 663 C C . ALA A 1 84 ? -13.515 -5.051 -5.887 1.00 89.56 84 ALA A C 1
ATOM 665 O O . ALA A 1 84 ? -13.697 -6.092 -6.524 1.00 89.56 84 ALA A O 1
ATOM 666 N N . ARG A 1 85 ? -13.510 -5.026 -4.556 1.00 93.12 85 ARG A N 1
ATOM 667 C CA . ARG A 1 85 ? -13.724 -6.202 -3.710 1.00 93.12 85 ARG A CA 1
ATOM 668 C C . ARG A 1 85 ? -15.018 -6.029 -2.931 1.00 93.12 85 ARG A C 1
ATOM 670 O O . ARG A 1 85 ? -15.338 -4.929 -2.492 1.00 93.12 85 ARG A O 1
ATOM 677 N N . LYS A 1 86 ? -15.765 -7.120 -2.763 1.00 95.94 86 LYS A N 1
ATOM 678 C CA . LYS A 1 86 ? -16.921 -7.126 -1.863 1.00 95.94 86 LYS A CA 1
ATOM 679 C C . LYS A 1 86 ? -16.422 -7.179 -0.425 1.00 95.94 86 LYS A C 1
ATOM 681 O O . LYS A 1 86 ? -15.521 -7.963 -0.132 1.00 95.94 86 LYS A O 1
ATOM 686 N N . SER A 1 87 ? -17.033 -6.379 0.441 1.00 97.62 87 SER A N 1
ATOM 687 C CA . SER A 1 87 ? -16.810 -6.473 1.879 1.00 97.62 87 SER A CA 1
ATOM 688 C C . SER A 1 87 ? -17.134 -7.876 2.389 1.00 97.62 87 SER A C 1
ATOM 690 O O . SER A 1 87 ? -18.148 -8.471 2.014 1.00 97.62 87 SER A O 1
ATOM 692 N N . THR A 1 88 ? -16.269 -8.384 3.261 1.00 97.38 88 THR A N 1
ATOM 693 C CA . THR A 1 88 ? -16.534 -9.557 4.106 1.00 97.38 88 THR A CA 1
ATOM 694 C C . THR A 1 88 ? -16.550 -9.184 5.587 1.00 97.38 88 THR A C 1
ATOM 696 O O . THR A 1 88 ? -16.434 -10.061 6.441 1.00 97.38 88 THR A O 1
ATOM 699 N N . ALA A 1 89 ? -16.615 -7.887 5.893 1.00 97.94 89 ALA A N 1
ATOM 700 C CA . ALA A 1 89 ? -16.563 -7.386 7.252 1.00 97.94 89 ALA A CA 1
ATOM 701 C C . ALA A 1 89 ? -17.830 -7.761 8.028 1.00 97.94 89 ALA A C 1
ATOM 703 O O . ALA A 1 89 ? -18.937 -7.789 7.484 1.00 97.94 89 ALA A O 1
ATOM 704 N N . THR A 1 90 ? -17.676 -7.998 9.324 1.00 98.19 90 THR A N 1
ATOM 705 C CA . THR A 1 90 ? -18.799 -8.163 10.251 1.00 98.19 90 THR A CA 1
ATOM 706 C C . THR A 1 90 ? -18.922 -6.929 11.129 1.00 98.19 90 THR A C 1
ATOM 708 O O . THR A 1 90 ? -17.914 -6.336 11.508 1.00 98.19 90 THR A O 1
ATOM 711 N N . LYS A 1 91 ? -20.148 -6.544 11.494 1.00 97.62 91 LYS A N 1
ATOM 712 C CA . LYS A 1 91 ? -20.345 -5.470 12.475 1.00 97.62 91 LYS A CA 1
ATOM 713 C C . LYS A 1 91 ? -19.746 -5.872 13.826 1.00 97.62 91 LYS A C 1
ATOM 715 O O . LYS A 1 91 ? -19.966 -6.994 14.277 1.00 97.62 91 LYS A O 1
ATOM 720 N N . ALA A 1 92 ? -19.025 -4.946 14.441 1.00 95.19 92 ALA A N 1
ATOM 721 C CA . ALA A 1 92 ? -18.582 -4.991 15.828 1.00 95.19 92 ALA A CA 1
ATOM 722 C C . ALA A 1 92 ? -19.218 -3.819 16.595 1.00 95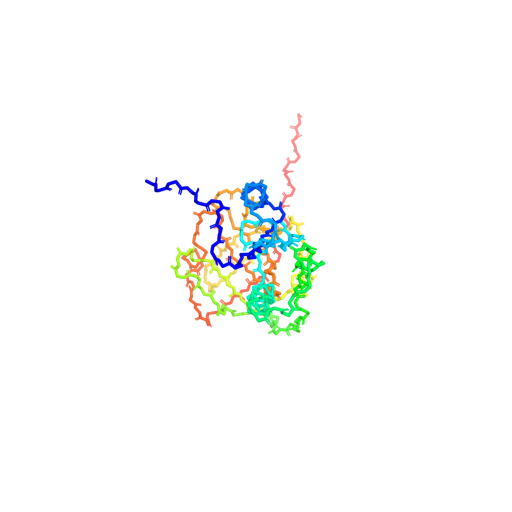.19 92 ALA A C 1
ATOM 724 O O . ALA A 1 92 ? -19.798 -2.925 15.977 1.00 95.19 92 ALA A O 1
ATOM 725 N N . ASP A 1 93 ? -19.1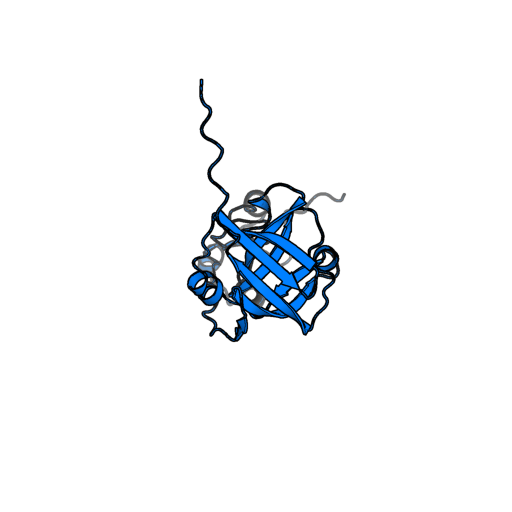11 -3.820 17.923 1.00 89.62 93 ASP A N 1
ATOM 726 C CA . ASP A 1 93 ? -19.768 -2.821 18.780 1.00 89.62 93 ASP A CA 1
ATOM 727 C C . ASP A 1 93 ? -19.360 -1.380 18.443 1.00 89.62 93 ASP A C 1
ATOM 729 O O . ASP A 1 93 ? -20.190 -0.473 18.476 1.00 89.62 93 ASP A O 1
ATOM 733 N N . ASP A 1 94 ? -18.092 -1.169 18.083 1.00 90.81 94 ASP A N 1
ATOM 734 C CA . ASP A 1 94 ? -17.524 0.145 17.794 1.00 90.81 94 ASP A CA 1
ATOM 735 C C . ASP A 1 94 ? -17.062 0.322 16.342 1.00 90.81 94 ASP A C 1
ATOM 737 O O . ASP A 1 94 ? -16.577 1.393 15.991 1.00 90.81 94 ASP A O 1
ATOM 741 N N . GLY A 1 95 ? -17.223 -0.677 15.469 1.00 97.12 95 GLY A N 1
ATOM 742 C CA . GLY A 1 95 ? -16.706 -0.589 14.105 1.00 97.12 95 GLY A CA 1
ATOM 743 C C . GLY A 1 95 ? -16.964 -1.813 13.234 1.00 97.12 95 GLY A C 1
ATOM 744 O O . GLY A 1 95 ? -17.995 -2.480 13.335 1.00 97.12 95 GLY A O 1
ATOM 745 N N . LEU A 1 96 ? -16.017 -2.097 12.342 1.00 98.56 96 LEU A N 1
ATOM 746 C CA . LEU A 1 96 ? -16.052 -3.260 11.462 1.00 98.56 96 LEU A CA 1
ATOM 747 C C . LEU A 1 96 ? -14.915 -4.215 11.807 1.00 98.56 96 LEU A C 1
ATOM 749 O O . LEU A 1 96 ? -13.749 -3.821 11.873 1.00 98.56 96 LEU A O 1
ATOM 753 N N . ALA A 1 97 ? -15.274 -5.478 12.011 1.00 98.44 97 ALA A N 1
ATOM 754 C CA . ALA A 1 97 ? -14.345 -6.560 12.264 1.00 98.44 97 ALA A CA 1
ATOM 755 C C . ALA A 1 97 ? -13.993 -7.300 10.970 1.00 98.44 97 ALA A C 1
ATOM 757 O O . ALA A 1 97 ? -14.836 -7.556 10.105 1.00 98.44 97 ALA A O 1
ATOM 758 N N . GLY A 1 98 ? -12.724 -7.669 10.880 1.00 98.31 98 GLY A N 1
ATOM 759 C CA . GLY A 1 98 ? -12.140 -8.520 9.862 1.00 98.31 98 GLY A CA 1
ATOM 760 C C . GLY A 1 98 ? -11.084 -9.429 10.484 1.00 98.31 98 GLY A C 1
ATOM 761 O O . GLY A 1 98 ? -11.102 -9.729 11.679 1.00 98.31 98 GLY A O 1
ATOM 762 N N . LYS A 1 99 ? -10.150 -9.878 9.653 1.00 98.44 99 LYS A N 1
ATOM 763 C CA . LYS A 1 99 ? -9.103 -10.829 10.011 1.00 98.44 99 LYS A CA 1
ATOM 764 C C . LYS A 1 99 ? -7.792 -10.458 9.336 1.00 98.44 99 LYS A C 1
ATOM 766 O O . LYS A 1 99 ? -7.792 -10.079 8.161 1.00 98.44 99 LYS A O 1
ATOM 771 N N . ILE A 1 100 ? -6.683 -10.596 10.057 1.00 98.62 100 ILE A N 1
ATOM 772 C CA . ILE A 1 100 ? -5.340 -10.461 9.489 1.00 98.62 100 ILE A CA 1
ATOM 773 C C . ILE A 1 100 ? -5.118 -11.590 8.481 1.00 98.62 100 ILE A C 1
ATOM 775 O O . ILE A 1 100 ? -5.203 -12.770 8.816 1.00 98.62 100 ILE A O 1
ATOM 779 N N . THR A 1 101 ? -4.844 -11.232 7.231 1.00 98.38 101 THR A N 1
ATOM 780 C CA . THR A 1 101 ? -4.595 -12.183 6.137 1.00 98.38 101 THR A CA 1
ATOM 781 C C . THR A 1 101 ? -3.112 -12.345 5.845 1.00 98.38 101 THR A C 1
ATOM 783 O O . THR A 1 101 ? -2.704 -13.362 5.289 1.00 98.38 101 THR A O 1
ATOM 786 N N . PHE A 1 102 ? -2.304 -11.350 6.211 1.00 98.19 102 PHE A N 1
ATOM 787 C CA . PHE A 1 102 ? -0.867 -11.383 6.005 1.00 98.19 102 PHE A CA 1
ATOM 788 C C . PHE A 1 102 ? -0.128 -10.538 7.042 1.00 98.19 102 PHE A C 1
ATOM 790 O O . PHE A 1 102 ? -0.508 -9.397 7.314 1.00 98.19 102 PHE A O 1
ATOM 797 N N . VAL A 1 103 ? 0.981 -11.082 7.543 1.00 98.31 103 VAL A N 1
ATOM 798 C CA . VAL A 1 103 ? 1.980 -10.383 8.352 1.00 98.31 103 VAL A CA 1
ATOM 799 C C . VAL A 1 103 ? 3.318 -10.418 7.625 1.00 98.31 103 VAL A C 1
ATOM 801 O O . VAL A 1 103 ? 3.864 -11.485 7.337 1.00 98.31 103 VAL A O 1
ATOM 804 N N . SER A 1 104 ? 3.879 -9.243 7.347 1.00 96.75 104 SER A N 1
ATOM 805 C CA . SER A 1 104 ? 5.214 -9.132 6.766 1.00 96.75 104 SER A CA 1
ATOM 806 C C . SER A 1 104 ? 6.272 -9.605 7.761 1.00 96.75 104 SER A C 1
ATOM 808 O O . SER A 1 104 ? 6.473 -8.971 8.793 1.00 96.75 104 SER A O 1
ATOM 810 N N . ALA A 1 105 ? 7.005 -10.666 7.423 1.00 95.25 105 ALA A N 1
ATOM 811 C CA . ALA A 1 105 ? 8.066 -11.193 8.284 1.00 95.25 105 ALA A CA 1
ATOM 812 C C . ALA A 1 105 ? 9.198 -10.179 8.543 1.00 95.25 105 ALA A C 1
ATOM 814 O O . ALA A 1 105 ? 9.773 -10.161 9.625 1.00 95.25 105 ALA A O 1
ATOM 815 N N . SER A 1 106 ? 9.512 -9.326 7.562 1.00 95.44 106 SER A N 1
ATOM 816 C CA . SER A 1 106 ? 10.630 -8.378 7.655 1.00 95.44 106 SER A CA 1
ATOM 817 C C . SER A 1 106 ? 10.272 -7.072 8.361 1.00 95.44 106 SER A C 1
ATOM 819 O O . SER A 1 106 ? 11.139 -6.469 8.983 1.00 95.44 106 SER A O 1
ATOM 821 N N . PHE A 1 107 ? 9.019 -6.619 8.255 1.00 95.88 107 PHE A N 1
ATOM 822 C CA . PHE A 1 107 ? 8.623 -5.277 8.705 1.00 95.88 107 PHE A CA 1
ATOM 823 C C . PHE A 1 107 ? 7.464 -5.278 9.707 1.00 95.88 107 PHE A C 1
ATOM 825 O O . PHE A 1 107 ? 7.195 -4.263 10.334 1.00 95.88 107 PHE A O 1
ATOM 832 N N . GLY A 1 108 ? 6.741 -6.390 9.858 1.00 97.88 108 GLY A N 1
ATOM 833 C CA . GLY A 1 108 ? 5.549 -6.453 10.705 1.00 97.88 108 GLY A CA 1
ATOM 834 C C . GLY A 1 108 ? 4.369 -5.624 10.195 1.00 97.88 108 GLY A C 1
ATOM 835 O O . GLY A 1 108 ? 3.466 -5.307 10.964 1.00 97.88 108 GLY A O 1
ATOM 836 N N . ASN A 1 109 ? 4.372 -5.263 8.909 1.00 98.00 109 ASN A N 1
ATOM 837 C CA . ASN A 1 109 ? 3.213 -4.687 8.229 1.00 98.00 109 ASN A CA 1
ATOM 838 C C . ASN A 1 109 ? 2.092 -5.720 8.162 1.00 98.00 109 ASN A C 1
ATOM 840 O O . ASN A 1 109 ? 2.350 -6.893 7.878 1.00 98.00 109 ASN A O 1
ATOM 844 N N . LEU A 1 110 ? 0.862 -5.268 8.359 1.00 98.56 110 LEU A N 1
ATOM 845 C CA . LEU A 1 110 ? -0.316 -6.118 8.349 1.00 98.56 110 LEU A CA 1
ATOM 846 C C . LEU A 1 110 ? -1.161 -5.831 7.111 1.00 98.56 110 LEU A C 1
ATOM 848 O O . LEU A 1 110 ? -1.317 -4.678 6.707 1.00 98.56 110 LEU A O 1
ATOM 852 N N . SER A 1 111 ? -1.755 -6.872 6.542 1.00 98.06 111 SER A N 1
ATOM 853 C CA . SER A 1 111 ? -2.909 -6.759 5.649 1.00 98.06 111 SER A CA 1
ATOM 854 C C . SER A 1 111 ? -4.072 -7.536 6.246 1.00 98.06 111 SER A C 1
ATOM 856 O O . SER A 1 111 ? -3.870 -8.579 6.875 1.00 98.06 111 SER A O 1
ATOM 858 N N . CYS A 1 112 ? -5.287 -7.032 6.063 1.00 98.38 112 CYS A N 1
ATOM 859 C CA . CYS A 1 112 ? -6.505 -7.706 6.491 1.00 98.38 112 CYS A CA 1
ATOM 860 C C . CYS A 1 112 ? -7.490 -7.863 5.329 1.00 98.38 112 CYS A C 1
ATOM 862 O O . CYS A 1 112 ? -7.294 -7.330 4.237 1.00 98.38 112 CYS A O 1
ATOM 864 N N . ASN A 1 113 ? -8.556 -8.627 5.555 1.00 98.19 113 ASN A N 1
ATOM 865 C CA . ASN A 1 113 ? -9.618 -8.841 4.568 1.00 98.19 113 ASN A CA 1
ATOM 866 C C . ASN A 1 113 ? -10.643 -7.691 4.487 1.00 98.19 113 ASN A C 1
ATOM 868 O O . ASN A 1 113 ? -11.687 -7.867 3.862 1.00 98.19 113 ASN A O 1
ATOM 872 N N . LEU A 1 114 ? -10.365 -6.540 5.108 1.00 98.50 114 LEU A N 1
ATOM 873 C CA . LEU A 1 114 ? -11.160 -5.326 4.924 1.00 98.50 114 LEU A CA 1
ATOM 874 C C . LEU A 1 114 ? -10.761 -4.622 3.621 1.00 98.50 114 LEU A C 1
ATOM 876 O O . LEU A 1 114 ? -9.639 -4.775 3.123 1.00 98.50 114 LEU A O 1
ATOM 880 N N . VAL A 1 115 ? -11.686 -3.847 3.063 1.00 98.31 115 VAL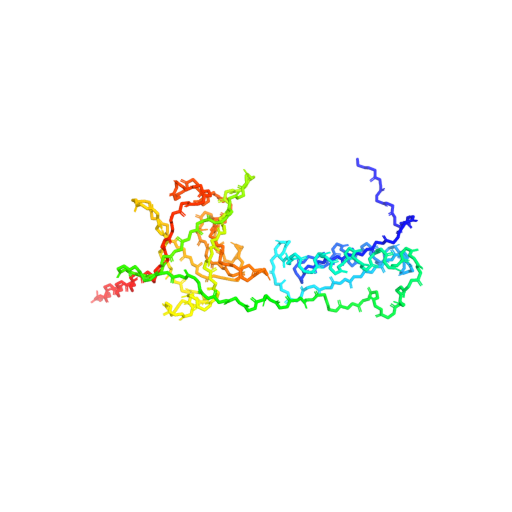 A N 1
ATOM 881 C CA . VAL A 1 115 ? -11.558 -3.196 1.749 1.00 98.31 115 VAL A CA 1
ATOM 882 C C . VAL A 1 115 ? -11.948 -1.712 1.821 1.00 98.31 115 VAL A C 1
ATOM 884 O O . VAL A 1 115 ? -12.432 -1.240 2.846 1.00 98.31 115 VAL A O 1
ATOM 887 N N . SER A 1 116 ? -11.762 -0.957 0.730 1.00 97.12 116 SER A N 1
ATOM 888 C CA . SER A 1 116 ? -12.080 0.488 0.688 1.00 97.12 116 SER A CA 1
ATOM 889 C C . SER A 1 116 ? -13.503 0.808 1.157 1.00 97.12 116 SER A C 1
ATOM 891 O O . SER A 1 116 ? -13.692 1.687 1.994 1.00 97.12 116 SER A O 1
ATOM 893 N N . SER A 1 117 ? -14.496 0.035 0.701 1.00 97.81 117 SER A N 1
ATOM 894 C CA . SER A 1 117 ? -15.899 0.255 1.071 1.00 97.81 117 SER A CA 1
ATOM 895 C C . SER A 1 117 ? -16.170 0.080 2.569 1.00 97.81 117 SER A C 1
ATOM 897 O O . SER A 1 117 ? -17.146 0.627 3.077 1.00 97.81 117 SER A O 1
ATOM 899 N N . ASP A 1 118 ? -15.326 -0.666 3.291 1.00 98.56 118 ASP A N 1
ATOM 900 C CA . ASP A 1 118 ? -15.440 -0.805 4.748 1.00 98.56 118 ASP A CA 1
ATOM 901 C C . ASP A 1 118 ? -15.001 0.479 5.452 1.00 98.56 118 ASP A C 1
ATOM 903 O O . ASP A 1 118 ? -15.687 0.958 6.353 1.00 98.56 118 ASP A O 1
ATOM 907 N N . LEU A 1 119 ? -13.901 1.089 4.997 1.00 98.06 119 LEU A N 1
ATOM 908 C CA . LEU A 1 119 ? -13.459 2.391 5.504 1.00 98.06 119 LEU A CA 1
ATOM 909 C C . LEU A 1 119 ? -14.495 3.479 5.190 1.00 98.06 119 LEU A C 1
ATOM 911 O O . LEU A 1 119 ? -14.851 4.264 6.067 1.00 98.06 119 LEU A O 1
ATOM 915 N N . GLU A 1 120 ? -15.047 3.474 3.976 1.00 97.44 120 GLU A N 1
ATOM 916 C CA . GLU A 1 120 ? -16.123 4.386 3.569 1.00 97.44 120 GLU A CA 1
ATOM 917 C C . GLU A 1 120 ? -17.379 4.216 4.438 1.00 97.44 120 GLU A C 1
ATOM 919 O O . GLU A 1 120 ? -17.958 5.208 4.878 1.00 97.44 120 GLU A O 1
ATOM 924 N N . THR A 1 121 ? -17.761 2.972 4.755 1.00 97.88 121 THR A N 1
ATOM 925 C CA . THR A 1 121 ? -18.893 2.661 5.651 1.00 97.88 121 THR A CA 1
ATOM 926 C C . THR A 1 121 ? -18.685 3.228 7.057 1.00 97.88 121 THR A C 1
ATOM 928 O O . THR A 1 121 ? -19.645 3.646 7.703 1.00 97.88 121 THR A O 1
ATOM 931 N N . LEU A 1 122 ? -17.436 3.285 7.524 1.00 97.94 122 LEU A N 1
ATOM 932 C CA . LEU A 1 122 ? -17.057 3.897 8.801 1.00 97.94 122 LEU A CA 1
ATOM 933 C C . LEU A 1 122 ? -16.903 5.428 8.721 1.00 97.94 122 LEU A C 1
ATOM 935 O O . LEU A 1 122 ? -16.573 6.059 9.722 1.00 97.94 122 LEU A O 1
ATOM 939 N N . GLY A 1 123 ? -17.097 6.047 7.550 1.00 97.38 123 GLY A N 1
ATOM 940 C CA . GLY A 1 123 ? -16.847 7.478 7.342 1.00 97.38 123 GLY A CA 1
ATOM 941 C C . GLY A 1 123 ? -15.362 7.860 7.414 1.00 97.38 123 GLY A C 1
ATOM 942 O O . GLY A 1 123 ? -15.021 9.031 7.604 1.00 97.38 123 GLY A O 1
ATOM 943 N N . LEU A 1 124 ? -14.465 6.883 7.278 1.00 98.00 124 LEU A N 1
ATOM 944 C CA . LEU A 1 124 ? -13.023 7.072 7.315 1.00 98.00 124 LEU A CA 1
ATOM 945 C C . LEU A 1 124 ? -12.508 7.461 5.926 1.00 98.00 124 LEU A C 1
ATOM 947 O O . LEU A 1 124 ? -12.633 6.711 4.961 1.00 98.00 124 LEU A O 1
ATOM 951 N N . LYS A 1 125 ? -11.890 8.639 5.837 1.00 97.00 125 LYS A N 1
ATOM 952 C CA . LYS A 1 125 ? -11.246 9.176 4.631 1.00 97.00 125 LYS A CA 1
ATOM 953 C C . LYS A 1 125 ? -9.794 9.525 4.933 1.00 97.00 125 LYS A C 1
ATOM 955 O O . LYS A 1 125 ? -9.406 9.571 6.095 1.00 97.00 125 LYS A O 1
ATOM 960 N N . VAL A 1 126 ? -8.994 9.806 3.907 1.00 96.88 126 VAL A N 1
ATOM 961 C CA . VAL A 1 126 ? -7.624 10.314 4.099 1.00 96.88 126 VAL A CA 1
ATOM 962 C C . VAL A 1 126 ? -7.637 11.514 5.059 1.00 96.88 126 VAL A C 1
ATOM 964 O O . VAL A 1 126 ? -8.437 12.436 4.900 1.00 96.88 126 VAL A O 1
ATOM 967 N N . GLY A 1 127 ? -6.779 11.465 6.078 1.00 96.94 127 GLY A N 1
ATOM 968 C CA . GLY A 1 127 ? -6.707 12.411 7.192 1.00 96.94 127 GLY A CA 1
ATOM 969 C C . GLY A 1 127 ? -7.532 12.023 8.428 1.00 96.94 127 GLY A C 1
ATOM 970 O O . GLY A 1 127 ? -7.275 12.556 9.506 1.00 96.94 127 GLY A O 1
ATOM 971 N N . SER A 1 128 ? -8.488 11.092 8.322 1.00 97.94 128 SER A N 1
ATOM 972 C CA . SER A 1 128 ? -9.262 10.614 9.474 1.00 97.94 128 SER A CA 1
ATOM 973 C C . SER A 1 128 ? -8.381 9.868 10.475 1.00 97.94 128 SER A C 1
ATOM 975 O O . SER A 1 128 ? -7.432 9.174 10.105 1.00 97.94 128 SER A O 1
ATOM 977 N N . LYS A 1 129 ? -8.751 9.954 11.752 1.00 98.12 129 LYS A N 1
ATOM 978 C CA . LYS A 1 129 ? -8.203 9.112 12.815 1.00 98.12 129 LYS A CA 1
ATOM 979 C C . LYS A 1 129 ? -9.047 7.851 12.961 1.00 98.12 129 LYS A C 1
ATOM 981 O O . LYS A 1 129 ? -10.276 7.920 12.985 1.00 98.12 129 LYS A O 1
ATOM 986 N N . ALA A 1 130 ? -8.377 6.716 13.053 1.00 98.38 130 ALA A N 1
ATOM 987 C CA . ALA A 1 130 ? -8.973 5.408 13.244 1.00 98.38 130 ALA A CA 1
ATOM 988 C C . ALA A 1 130 ? -8.339 4.723 14.454 1.00 98.38 130 ALA A C 1
ATOM 990 O O . ALA A 1 130 ? -7.175 4.958 14.781 1.00 98.38 130 ALA A O 1
ATOM 991 N N . ILE A 1 131 ? -9.097 3.842 15.089 1.00 98.38 131 ILE A N 1
ATOM 992 C CA . ILE A 1 131 ? -8.602 2.941 16.117 1.00 98.38 131 ILE A CA 1
ATOM 993 C C . ILE A 1 131 ? -8.605 1.537 15.531 1.00 98.38 131 ILE A C 1
ATOM 995 O O . ILE A 1 131 ? -9.621 1.058 15.030 1.00 98.38 131 ILE A O 1
ATOM 999 N N . VAL A 1 132 ? -7.450 0.885 15.590 1.00 98.50 132 VAL A N 1
ATOM 1000 C CA . VAL A 1 132 ? -7.283 -0.517 15.220 1.00 98.50 132 VAL A CA 1
ATOM 1001 C C . VAL A 1 132 ? -7.146 -1.323 16.503 1.00 98.50 132 VAL A C 1
ATOM 1003 O O . VAL A 1 132 ? -6.319 -0.990 17.353 1.00 98.50 132 VAL A O 1
ATOM 1006 N N . LYS A 1 133 ? -7.951 -2.373 16.661 1.00 98.19 133 LYS A N 1
ATOM 1007 C CA . LYS A 1 133 ? -7.953 -3.215 17.864 1.00 98.19 133 LYS A CA 1
ATOM 1008 C C . LYS A 1 133 ? -7.774 -4.684 17.527 1.00 98.19 133 LYS A C 1
ATOM 1010 O O . LYS A 1 133 ? -8.313 -5.164 16.530 1.00 98.19 133 LYS A O 1
ATOM 1015 N N . SER A 1 134 ? -7.083 -5.396 18.410 1.00 97.44 134 SER A N 1
ATOM 1016 C CA . SER A 1 134 ? -7.100 -6.856 18.478 1.00 97.44 134 SER A CA 1
ATOM 1017 C C . SER A 1 134 ? -6.991 -7.300 19.935 1.00 97.44 134 SER A C 1
ATOM 1019 O O . SER A 1 134 ? -6.028 -6.969 20.627 1.00 97.44 134 SER A O 1
ATOM 1021 N N . GLY A 1 135 ? -8.011 -8.004 20.432 1.00 94.50 135 GLY A N 1
ATOM 1022 C CA . GLY A 1 135 ? -8.117 -8.332 21.853 1.00 94.50 135 GLY A CA 1
ATOM 1023 C C . GLY A 1 135 ? -8.056 -7.074 22.729 1.00 94.50 135 GLY A C 1
ATOM 1024 O O . GLY A 1 135 ? -8.891 -6.183 22.596 1.00 94.50 135 GLY A O 1
ATOM 1025 N N . ALA A 1 136 ? -7.059 -7.007 23.615 1.00 95.69 136 ALA A N 1
ATOM 1026 C CA . ALA A 1 136 ? -6.812 -5.849 24.478 1.00 95.69 136 ALA A CA 1
ATOM 1027 C C . ALA A 1 136 ? -5.872 -4.799 23.854 1.00 95.69 136 ALA A C 1
ATOM 1029 O O . ALA A 1 136 ? -5.747 -3.699 24.392 1.00 95.69 136 ALA A O 1
ATOM 1030 N N . ALA A 1 137 ? -5.194 -5.127 22.750 1.00 97.81 137 ALA A N 1
ATOM 1031 C CA . ALA A 1 137 ? -4.261 -4.220 22.100 1.00 97.81 137 ALA A CA 1
ATOM 1032 C C . ALA A 1 137 ? -5.007 -3.192 21.241 1.00 97.81 137 ALA A C 1
ATOM 1034 O O . ALA A 1 137 ? -5.980 -3.512 20.551 1.00 97.81 137 ALA A O 1
ATOM 1035 N N . LEU A 1 138 ? -4.520 -1.953 21.279 1.00 96.94 138 LEU A N 1
ATOM 1036 C CA . LEU A 1 138 ? -5.109 -0.806 20.601 1.00 96.94 138 LEU A CA 1
ATOM 1037 C C . LEU A 1 138 ? -4.008 0.007 19.925 1.00 96.94 138 LEU A C 1
ATOM 1039 O O . LEU A 1 138 ? -2.979 0.298 20.533 1.00 96.94 138 LEU A O 1
ATOM 1043 N N . LEU A 1 139 ? -4.253 0.401 18.680 1.00 98.00 139 LEU A N 1
ATOM 1044 C CA . LEU A 1 139 ? -3.362 1.240 17.893 1.00 98.00 139 LEU A CA 1
ATOM 1045 C C . LEU A 1 139 ? -4.157 2.382 17.256 1.00 98.00 139 LEU A C 1
ATOM 1047 O O . LEU A 1 139 ? -5.030 2.148 16.421 1.00 98.00 139 LEU A O 1
ATOM 1051 N N . GLU A 1 140 ? -3.852 3.622 17.637 1.00 98.31 140 GLU A N 1
ATOM 1052 C CA . GLU A 1 140 ? -4.372 4.794 16.931 1.00 98.31 140 GLU A CA 1
ATOM 1053 C C . GLU A 1 140 ? -3.611 4.972 15.618 1.00 98.31 140 GLU A C 1
ATOM 1055 O O . GLU A 1 140 ? -2.382 5.059 15.606 1.00 98.31 140 GLU A O 1
ATOM 1060 N N . ALA A 1 141 ? -4.350 5.045 14.515 1.00 98.44 141 ALA A N 1
ATOM 1061 C CA . ALA A 1 141 ? -3.812 5.192 13.177 1.00 98.44 141 ALA A CA 1
ATOM 1062 C C . ALA A 1 141 ? -4.440 6.381 12.448 1.00 98.44 141 ALA A C 1
ATOM 1064 O O . ALA A 1 141 ? -5.579 6.772 12.697 1.00 98.44 141 ALA A O 1
ATOM 1065 N N . THR A 1 142 ? -3.695 6.949 11.503 1.00 98.56 142 THR A N 1
ATOM 1066 C CA . THR A 1 142 ? -4.235 7.933 10.555 1.00 98.56 142 THR A CA 1
ATOM 1067 C C . THR A 1 142 ? -4.529 7.237 9.236 1.00 98.56 142 THR A C 1
ATOM 1069 O O . THR A 1 142 ? -3.715 6.452 8.755 1.00 98.56 142 THR A O 1
ATOM 1072 N N . VAL A 1 143 ? -5.679 7.507 8.631 1.00 98.50 143 VAL A N 1
ATOM 1073 C CA . VAL A 1 143 ? -5.968 7.019 7.283 1.00 98.50 143 VAL A CA 1
ATOM 1074 C C . VAL A 1 143 ? -5.192 7.873 6.285 1.00 98.50 143 VAL A C 1
ATOM 1076 O O . VAL A 1 143 ? -5.339 9.094 6.291 1.00 98.50 143 VAL A O 1
ATOM 1079 N N . ALA A 1 144 ? -4.364 7.268 5.438 1.00 97.12 144 ALA A N 1
ATOM 1080 C CA . ALA A 1 144 ? -3.539 7.994 4.467 1.00 97.12 144 ALA A CA 1
ATOM 1081 C C . ALA A 1 144 ? -3.443 7.260 3.120 1.00 97.12 144 ALA A C 1
ATOM 1083 O O . ALA A 1 144 ? -4.087 6.227 2.930 1.00 97.12 144 ALA A O 1
ATOM 1084 N N . LEU A 1 145 ? -2.675 7.802 2.169 1.00 93.56 145 LEU A N 1
ATOM 1085 C CA . LEU A 1 145 ? -2.440 7.153 0.874 1.00 93.56 145 LEU A CA 1
ATOM 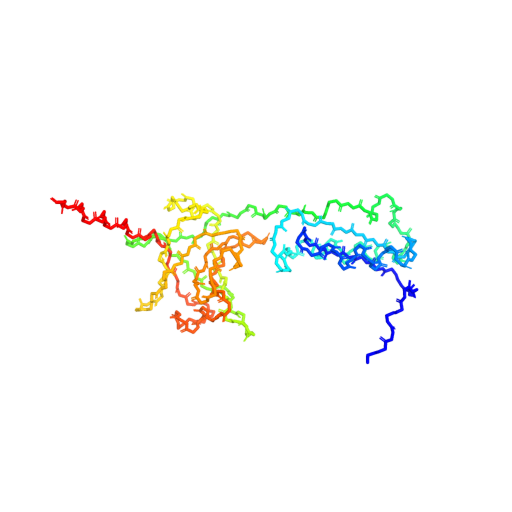1086 C C . LEU A 1 145 ? -1.276 6.162 0.962 1.00 93.56 145 LEU A C 1
ATOM 1088 O O . LEU A 1 145 ? -1.297 5.117 0.309 1.00 93.56 145 LEU A O 1
ATOM 1092 N N . TYR A 1 146 ? -0.275 6.475 1.784 1.00 92.75 146 TYR A N 1
ATOM 1093 C CA . TYR A 1 146 ? 0.881 5.626 2.011 1.00 92.75 146 TYR A CA 1
ATOM 1094 C C . TYR A 1 146 ? 1.499 5.823 3.401 1.00 92.75 146 TYR A C 1
ATOM 1096 O O . TYR A 1 146 ? 1.203 6.773 4.122 1.00 92.75 146 TYR A O 1
ATOM 1104 N N . ARG A 1 147 ? 2.399 4.916 3.800 1.00 92.62 147 ARG A N 1
ATOM 1105 C CA . ARG A 1 147 ? 3.010 4.940 5.143 1.00 92.62 147 ARG A CA 1
ATOM 1106 C C . ARG A 1 147 ? 3.883 6.155 5.432 1.00 92.62 147 ARG A C 1
ATOM 1108 O O . ARG A 1 147 ? 4.046 6.505 6.589 1.00 92.62 147 ARG A O 1
ATOM 1115 N N . THR A 1 148 ? 4.459 6.768 4.406 1.00 92.12 148 THR A N 1
ATOM 1116 C CA . THR A 1 148 ? 5.327 7.944 4.553 1.00 92.12 148 THR A CA 1
ATOM 1117 C C . THR A 1 148 ? 4.543 9.246 4.697 1.00 92.12 148 THR A C 1
ATOM 1119 O O . THR A 1 148 ? 5.151 10.287 4.906 1.00 92.12 148 THR A O 1
ATOM 1122 N N . ASP A 1 149 ? 3.211 9.191 4.612 1.00 93.62 149 ASP A N 1
ATOM 1123 C CA . ASP A 1 149 ? 2.336 10.355 4.794 1.00 93.62 149 ASP A CA 1
ATOM 1124 C C . ASP A 1 149 ? 2.106 10.686 6.280 1.00 93.62 149 ASP A C 1
ATOM 1126 O O . ASP A 1 149 ? 1.449 11.671 6.609 1.00 93.62 149 ASP A O 1
ATOM 1130 N N . VAL A 1 150 ? 2.615 9.848 7.186 1.00 96.06 150 VAL A N 1
ATOM 1131 C CA . VAL A 1 150 ? 2.584 10.061 8.635 1.00 96.06 150 VAL A CA 1
ATOM 1132 C C . VAL A 1 150 ? 4.006 10.096 9.189 1.00 96.06 150 VAL A C 1
ATOM 1134 O O . VAL A 1 150 ? 4.926 9.517 8.609 1.00 96.06 150 VAL A O 1
ATOM 1137 N N . GLU A 1 151 ? 4.189 10.759 10.330 1.00 97.12 151 GLU A N 1
ATOM 1138 C CA . GLU A 1 151 ? 5.482 10.818 11.021 1.00 97.12 151 GLU A CA 1
ATOM 1139 C C . GLU A 1 151 ? 6.015 9.419 11.366 1.00 97.12 151 GLU A C 1
ATOM 1141 O O . GLU A 1 151 ? 5.256 8.463 11.560 1.00 97.12 151 GLU A O 1
ATOM 1146 N N . GLU A 1 152 ? 7.337 9.300 11.475 1.00 97.19 152 GLU A N 1
ATOM 1147 C CA . GLU A 1 152 ? 7.977 8.078 11.958 1.00 97.19 152 GLU A CA 1
ATOM 1148 C C . GLU A 1 152 ? 7.438 7.686 13.348 1.00 97.19 152 GLU A C 1
ATOM 1150 O O . GLU A 1 152 ? 7.153 8.526 14.203 1.00 97.19 152 GLU A O 1
ATOM 1155 N N . GLY A 1 153 ? 7.229 6.389 13.557 1.00 97.88 153 GLY A N 1
ATOM 1156 C CA . GLY A 1 153 ? 6.606 5.821 14.749 1.00 97.88 153 GLY A CA 1
ATOM 1157 C C . GLY A 1 153 ? 5.077 5.921 14.791 1.00 97.88 153 GLY A C 1
ATOM 1158 O O . GLY A 1 153 ? 4.468 5.327 15.682 1.00 97.88 153 GLY A O 1
ATOM 1159 N N . LYS A 1 154 ? 4.422 6.622 13.854 1.00 98.44 154 LYS A N 1
ATOM 1160 C CA . LYS A 1 154 ? 2.952 6.705 13.797 1.00 98.44 154 LYS A CA 1
ATOM 1161 C C . LYS A 1 154 ? 2.356 5.594 12.943 1.00 98.44 154 LYS A C 1
ATOM 1163 O O . LYS A 1 154 ? 2.932 5.178 11.935 1.00 98.44 154 LYS A O 1
ATOM 1168 N N . ALA A 1 155 ? 1.176 5.125 13.346 1.00 98.50 155 ALA A N 1
ATOM 1169 C CA . ALA A 1 155 ? 0.438 4.135 12.583 1.00 98.50 155 ALA A CA 1
ATOM 1170 C C . ALA A 1 155 ? -0.389 4.773 11.464 1.00 98.50 155 ALA A C 1
ATOM 1172 O O . ALA A 1 155 ? -0.937 5.873 11.593 1.00 98.50 155 ALA A O 1
ATOM 1173 N N . VAL A 1 156 ? -0.511 4.029 10.375 1.00 98.44 156 VAL A N 1
ATOM 1174 C CA . VAL A 1 156 ? -1.292 4.360 9.196 1.00 98.44 156 VAL A CA 1
ATOM 1175 C C . VAL A 1 156 ? -2.231 3.206 8.859 1.00 98.44 156 VAL A C 1
ATOM 1177 O O . VAL A 1 156 ? -1.877 2.030 8.991 1.00 98.44 156 VAL A O 1
ATOM 1180 N N . VAL A 1 157 ? -3.417 3.557 8.380 1.00 98.56 157 VAL A N 1
ATOM 1181 C CA . VAL A 1 157 ? -4.323 2.653 7.672 1.00 98.56 157 VAL A CA 1
ATOM 1182 C C . VAL A 1 157 ? -4.440 3.156 6.237 1.00 98.56 157 VAL A C 1
ATOM 1184 O O . VAL A 1 157 ? -4.681 4.338 6.014 1.00 98.56 157 VAL A O 1
ATOM 1187 N N . TYR A 1 158 ? -4.253 2.289 5.249 1.00 97.38 158 TYR A N 1
ATOM 1188 C CA . TYR A 1 158 ? -4.420 2.671 3.843 1.00 97.38 158 TYR A CA 1
ATOM 1189 C C . TYR A 1 158 ? -4.876 1.486 2.998 1.00 97.38 158 TYR A C 1
ATOM 1191 O O . TYR A 1 158 ? -4.731 0.328 3.393 1.00 97.38 158 TYR A O 1
ATOM 1199 N N . VAL A 1 159 ? -5.437 1.773 1.824 1.00 96.44 159 VAL A N 1
ATOM 1200 C CA . VAL A 1 159 ? -5.813 0.743 0.852 1.00 96.44 159 VAL A CA 1
ATOM 1201 C C . VAL A 1 159 ? -4.614 0.460 -0.048 1.00 96.44 159 VAL A C 1
ATOM 1203 O O . VAL A 1 159 ? -4.112 1.338 -0.746 1.00 96.44 159 VAL A O 1
ATOM 1206 N N . THR A 1 160 ? -4.148 -0.782 -0.022 1.00 95.56 160 THR A N 1
ATOM 1207 C CA . THR A 1 160 ? -3.074 -1.276 -0.886 1.00 95.56 160 THR A CA 1
ATOM 1208 C C . THR A 1 160 ? -3.466 -1.233 -2.367 1.00 95.56 160 THR A C 1
ATOM 1210 O O . THR A 1 160 ? -4.653 -1.299 -2.702 1.00 95.56 160 THR A O 1
ATOM 1213 N N . PRO A 1 161 ? -2.486 -1.233 -3.287 1.00 95.25 161 PRO A N 1
ATOM 1214 C CA . PRO A 1 161 ? -2.741 -1.379 -4.721 1.00 95.25 161 PRO A CA 1
ATOM 1215 C C . PRO A 1 1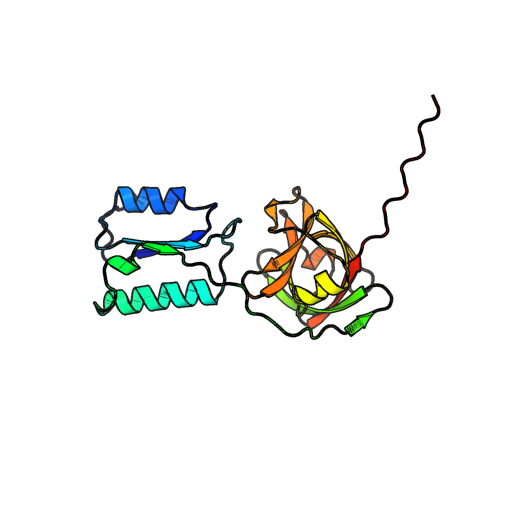61 ? -3.552 -2.620 -5.108 1.00 95.25 161 PRO A C 1
ATOM 1217 O O . PRO A 1 161 ? -4.213 -2.628 -6.141 1.00 95.25 161 PRO A O 1
ATOM 1220 N N . ASP A 1 162 ? -3.517 -3.668 -4.283 1.00 95.44 162 ASP A N 1
ATOM 1221 C CA . ASP A 1 162 ? -4.278 -4.900 -4.488 1.00 95.44 162 ASP A CA 1
ATOM 1222 C C . ASP A 1 162 ? -5.708 -4.828 -3.911 1.00 95.44 162 ASP A C 1
ATOM 1224 O O . ASP A 1 162 ? -6.458 -5.804 -3.996 1.00 95.44 162 ASP A O 1
ATOM 1228 N N . GLY A 1 163 ? -6.121 -3.681 -3.361 1.00 96.06 163 GLY A N 1
ATOM 1229 C CA . GLY A 1 163 ? -7.491 -3.399 -2.912 1.00 96.06 163 GLY A CA 1
ATOM 1230 C C . GLY A 1 163 ? -7.812 -3.840 -1.482 1.00 96.06 163 GLY A C 1
ATOM 1231 O O . GLY A 1 163 ? -8.979 -3.837 -1.096 1.00 96.06 163 GLY A O 1
ATOM 1232 N N . TRP A 1 164 ? -6.803 -4.232 -0.707 1.00 97.50 164 TRP A N 1
ATOM 1233 C CA . TRP A 1 164 ? -6.942 -4.620 0.700 1.00 97.50 164 TRP A CA 1
ATOM 1234 C C . TRP A 1 164 ? -6.530 -3.492 1.635 1.00 97.50 164 TRP A C 1
ATOM 1236 O O . TRP A 1 164 ? -5.639 -2.714 1.295 1.00 97.50 164 TRP A O 1
ATOM 1246 N N . VAL A 1 165 ? -7.111 -3.442 2.827 1.00 98.25 165 VAL A N 1
ATOM 1247 C CA . VAL A 1 165 ? -6.660 -2.542 3.889 1.00 98.25 165 VAL A CA 1
ATOM 1248 C C . VAL A 1 165 ? -5.362 -3.070 4.510 1.00 98.25 165 VAL A C 1
ATOM 1250 O O . VAL A 1 165 ? -5.257 -4.238 4.893 1.00 98.25 165 VAL A O 1
ATOM 1253 N N . ALA A 1 166 ? -4.369 -2.190 4.614 1.00 98.25 166 ALA A N 1
ATOM 1254 C CA . ALA A 1 166 ? -3.125 -2.415 5.333 1.00 98.25 166 ALA A CA 1
ATOM 1255 C C . ALA A 1 166 ? -3.061 -1.566 6.606 1.00 98.25 166 ALA A C 1
ATOM 1257 O O . ALA A 1 166 ? -3.543 -0.433 6.631 1.00 98.25 166 ALA A O 1
ATOM 1258 N N . ILE A 1 167 ? -2.418 -2.116 7.638 1.00 98.69 167 ILE A N 1
ATOM 1259 C CA . ILE A 1 167 ? -2.109 -1.438 8.902 1.00 98.69 167 ILE A CA 1
ATOM 1260 C C . ILE A 1 167 ? -0.591 -1.478 9.074 1.00 98.69 167 ILE A C 1
ATOM 1262 O O . ILE A 1 167 ? 0.023 -2.549 9.088 1.00 98.69 167 ILE A O 1
ATOM 1266 N N . VAL A 1 168 ? 0.030 -0.307 9.160 1.00 98.31 168 VAL A N 1
ATOM 1267 C CA . VAL A 1 168 ? 1.493 -0.152 9.151 1.00 98.31 168 VAL A CA 1
ATOM 1268 C C . VAL A 1 168 ? 1.897 0.894 10.179 1.00 98.31 168 VAL A C 1
ATOM 1270 O O . VAL A 1 168 ? 1.147 1.828 10.419 1.00 98.31 168 VAL A O 1
ATOM 1273 N N . ILE A 1 169 ? 3.087 0.768 10.765 1.00 98.50 169 ILE A N 1
ATOM 1274 C CA . ILE A 1 169 ? 3.728 1.851 11.520 1.00 98.50 169 ILE A CA 1
ATOM 1275 C C . ILE A 1 169 ? 4.900 2.350 10.683 1.00 98.50 169 ILE A C 1
ATOM 1277 O O . ILE A 1 169 ? 5.738 1.548 10.266 1.00 98.50 169 ILE A O 1
ATOM 1281 N N . ASN A 1 170 ? 4.963 3.652 10.407 1.00 97.69 170 ASN A N 1
ATOM 1282 C CA . ASN A 1 170 ? 6.092 4.209 9.671 1.00 97.69 170 ASN A CA 1
ATOM 1283 C C . ASN A 1 170 ? 7.382 4.009 10.484 1.00 97.69 170 ASN A C 1
ATOM 1285 O O . ASN A 1 170 ? 7.460 4.464 11.618 1.00 97.69 170 ASN A O 1
ATOM 1289 N N . GLY A 1 171 ? 8.360 3.273 9.952 1.00 96.25 171 GLY A N 1
ATOM 1290 C CA . GLY A 1 171 ? 9.577 2.908 10.692 1.00 96.25 171 GLY A CA 1
ATOM 1291 C C . GLY A 1 171 ? 9.368 1.932 11.864 1.00 96.25 171 GLY A C 1
ATOM 1292 O O . GLY A 1 171 ? 10.273 1.757 12.673 1.00 96.25 171 GLY A O 1
ATOM 1293 N N . GLY A 1 172 ? 8.201 1.286 11.980 1.00 97.44 172 GLY A N 1
ATOM 1294 C CA . GLY A 1 172 ? 7.874 0.403 13.105 1.00 97.44 172 GLY A CA 1
ATOM 1295 C C . GLY A 1 172 ? 7.261 -0.936 12.697 1.00 97.44 172 GLY A C 1
ATOM 1296 O O . GLY A 1 172 ? 7.246 -1.303 11.527 1.00 97.44 172 GLY A O 1
ATOM 1297 N N . ASN A 1 173 ? 6.745 -1.670 13.689 1.00 98.50 173 ASN A N 1
ATOM 1298 C CA . ASN A 1 173 ? 6.180 -3.010 13.524 1.00 98.50 173 ASN A CA 1
ATOM 1299 C C . ASN A 1 173 ? 4.752 -3.068 14.100 1.00 98.50 173 ASN A C 1
ATOM 1301 O O . ASN A 1 173 ? 4.565 -3.107 15.319 1.00 98.50 173 ASN A O 1
ATOM 1305 N N . ALA A 1 174 ? 3.747 -3.066 13.220 1.00 98.56 174 ALA A N 1
ATOM 1306 C CA . ALA A 1 174 ? 2.335 -3.062 13.611 1.00 98.56 174 ALA A CA 1
ATOM 1307 C C . ALA A 1 174 ? 1.887 -4.399 14.226 1.00 98.56 174 ALA A C 1
ATOM 1309 O O . ALA A 1 174 ? 1.087 -4.402 15.160 1.00 98.56 174 ALA A O 1
ATOM 1310 N N . ALA A 1 175 ? 2.432 -5.522 13.749 1.00 98.56 175 ALA A N 1
ATOM 1311 C CA . ALA A 1 175 ? 2.151 -6.850 14.291 1.00 98.56 175 ALA A CA 1
ATOM 1312 C C . ALA A 1 175 ? 2.520 -6.958 15.776 1.00 98.56 175 ALA A C 1
ATOM 1314 O O . ALA A 1 175 ? 1.723 -7.442 16.573 1.00 98.56 175 ALA A O 1
ATOM 1315 N N . ASN A 1 176 ? 3.690 -6.440 16.162 1.00 98.25 176 ASN A N 1
ATOM 1316 C CA . ASN A 1 176 ? 4.134 -6.406 17.554 1.00 98.25 176 ASN A CA 1
ATOM 1317 C C . ASN A 1 176 ? 3.267 -5.469 18.402 1.00 98.25 176 ASN A C 1
ATOM 1319 O O . ASN A 1 176 ? 2.912 -5.826 19.523 1.00 98.25 176 ASN A O 1
ATOM 1323 N N . ALA A 1 177 ? 2.916 -4.293 17.872 1.00 98.31 177 ALA A N 1
ATOM 1324 C CA . ALA A 1 177 ? 2.089 -3.317 18.583 1.00 98.31 177 ALA A CA 1
ATOM 1325 C C . ALA A 1 177 ? 0.677 -3.851 18.880 1.00 98.31 177 ALA A C 1
ATOM 1327 O O . ALA A 1 177 ? 0.138 -3.602 19.954 1.00 98.31 177 ALA A O 1
ATOM 1328 N N . LEU A 1 178 ? 0.099 -4.609 17.944 1.00 98.44 178 LEU A N 1
ATOM 1329 C CA . LEU A 1 178 ? -1.221 -5.226 18.090 1.00 98.44 178 LEU A CA 1
ATOM 1330 C C . LEU A 1 178 ? -1.176 -6.653 18.657 1.00 98.44 178 LEU A C 1
ATOM 1332 O O . LEU A 1 178 ? -2.228 -7.214 18.939 1.00 98.44 178 LEU A O 1
ATOM 1336 N N . GLN A 1 179 ? 0.016 -7.232 18.828 1.00 98.06 179 GLN A N 1
ATOM 1337 C CA . GLN A 1 179 ? 0.235 -8.618 19.259 1.00 98.06 179 GLN A CA 1
ATOM 1338 C C . GLN A 1 179 ? -0.518 -9.654 18.404 1.00 98.06 179 GLN A C 1
ATOM 1340 O O . GLN A 1 179 ? -1.082 -10.611 18.931 1.00 98.06 179 GLN A O 1
ATOM 1345 N N . VAL A 1 180 ? -0.514 -9.468 17.080 1.00 98.25 180 VAL A N 1
ATOM 1346 C CA . VAL A 1 180 ? -1.267 -10.307 16.130 1.00 98.25 180 VAL A CA 1
ATOM 1347 C C . VAL A 1 180 ? -0.382 -11.131 15.203 1.00 98.25 180 VAL A C 1
ATOM 1349 O O . VAL A 1 180 ? 0.742 -10.755 14.860 1.00 98.25 180 VAL A O 1
ATOM 1352 N N . LYS A 1 181 ? -0.947 -12.235 14.723 1.00 98.19 181 LYS A N 1
ATOM 1353 C CA . LYS A 1 181 ? -0.445 -13.076 13.629 1.00 98.19 181 LYS A CA 1
ATOM 1354 C C . LYS A 1 181 ? -1.509 -13.230 12.538 1.00 98.19 181 LYS A C 1
ATOM 1356 O O . LYS A 1 181 ? -2.616 -12.704 12.637 1.00 98.19 181 LYS A O 1
ATOM 1361 N N . ASN A 1 182 ? -1.163 -13.969 11.483 1.00 98.31 182 ASN A N 1
ATOM 1362 C CA . ASN A 1 182 ? -2.144 -14.388 10.485 1.00 98.31 182 ASN A CA 1
ATOM 1363 C C . ASN A 1 182 ? -3.327 -15.075 11.171 1.00 98.31 182 ASN A C 1
ATOM 1365 O O . ASN A 1 182 ? -3.146 -15.840 12.117 1.00 98.31 182 ASN A O 1
ATOM 1369 N N . ASP A 1 183 ? -4.511 -14.823 10.635 1.00 98.31 183 ASP A N 1
ATOM 1370 C CA . ASP A 1 183 ? -5.787 -15.356 11.083 1.00 98.31 183 ASP A CA 1
ATOM 1371 C C . ASP A 1 183 ? -6.365 -14.784 12.382 1.00 98.31 183 ASP A C 1
ATOM 1373 O O . ASP A 1 183 ? -7.505 -15.119 12.711 1.00 98.31 183 ASP A O 1
ATOM 1377 N N . ASP A 1 184 ? -5.667 -13.876 13.062 1.00 98.44 184 ASP A N 1
ATOM 1378 C CA . ASP A 1 184 ? -6.224 -13.194 14.229 1.00 98.44 184 ASP A CA 1
ATOM 1379 C C . ASP A 1 184 ? -7.295 -12.161 13.826 1.00 98.44 184 ASP A C 1
ATOM 1381 O O . ASP A 1 184 ? -7.203 -11.542 12.754 1.00 98.44 184 ASP A O 1
ATOM 1385 N N . PRO A 1 185 ? -8.321 -11.952 14.672 1.00 98.12 185 PRO A N 1
ATOM 1386 C CA . PRO A 1 185 ? -9.332 -10.931 14.436 1.00 98.12 185 PRO A CA 1
ATOM 1387 C C . PRO A 1 185 ? -8.728 -9.526 14.535 1.00 98.12 185 PRO A C 1
ATOM 1389 O O . PRO A 1 185 ? -7.793 -9.278 15.295 1.00 98.12 185 PRO A O 1
ATOM 1392 N N . VAL A 1 186 ? -9.299 -8.587 13.787 1.00 98.50 186 VAL A N 1
ATOM 1393 C CA . VAL A 1 186 ? -8.968 -7.162 13.888 1.00 98.50 186 VAL A CA 1
ATOM 1394 C C . VAL A 1 186 ? -10.232 -6.334 13.717 1.00 98.50 186 VAL A C 1
ATOM 1396 O O . VAL A 1 186 ? -11.051 -6.641 12.855 1.00 98.50 186 VAL A O 1
ATOM 1399 N N . THR A 1 187 ? -10.378 -5.272 14.499 1.00 98.56 187 THR A N 1
ATOM 1400 C CA . THR A 1 187 ? -11.477 -4.308 14.360 1.00 98.56 187 THR A CA 1
ATOM 1401 C C . THR A 1 187 ? -10.914 -2.944 13.994 1.00 98.56 187 THR A C 1
ATOM 1403 O O . THR A 1 187 ? -9.913 -2.519 14.570 1.00 98.56 187 THR A O 1
ATOM 1406 N N . ILE A 1 188 ? -11.556 -2.262 13.045 1.00 98.56 188 ILE A N 1
ATOM 1407 C CA . ILE A 1 188 ? -11.291 -0.857 12.722 1.00 98.56 188 ILE A CA 1
ATOM 1408 C C . ILE A 1 188 ? -12.528 -0.035 13.072 1.00 98.56 188 ILE A C 1
ATOM 1410 O O . ILE A 1 188 ? -13.645 -0.386 12.687 1.00 98.56 188 ILE A O 1
ATOM 1414 N N . SER A 1 189 ? -12.313 1.075 13.769 1.00 98.38 189 SER A N 1
ATOM 1415 C CA . SER A 1 189 ? -13.342 2.044 14.135 1.00 98.38 189 SER A CA 1
ATOM 1416 C C . SER A 1 189 ? -12.854 3.483 13.948 1.00 98.38 189 SER A C 1
ATOM 1418 O O . SER A 1 189 ? -11.644 3.723 13.914 1.00 98.38 189 SER A O 1
ATOM 1420 N N . PRO A 1 190 ? -13.753 4.471 13.806 1.00 98.00 190 PRO A N 1
ATOM 1421 C CA . PRO A 1 190 ? -13.385 5.875 13.930 1.00 98.00 190 PRO A CA 1
ATOM 1422 C C . PRO A 1 190 ? -12.823 6.158 15.321 1.00 98.00 190 PRO A C 1
ATOM 1424 O O . PRO A 1 190 ? -13.334 5.648 16.319 1.00 98.00 190 PRO A O 1
ATOM 1427 N N . ALA A 1 191 ? -11.786 6.990 15.402 1.00 94.38 191 ALA A N 1
ATOM 1428 C CA . ALA A 1 191 ? -11.374 7.505 16.700 1.00 94.38 191 ALA A CA 1
ATOM 1429 C C . ALA A 1 191 ? -12.480 8.393 17.291 1.00 94.38 191 ALA A C 1
ATOM 1431 O O . ALA A 1 191 ? -13.195 9.058 16.531 1.00 94.38 191 ALA A O 1
ATOM 1432 N N . PRO A 1 192 ? -12.624 8.433 18.630 1.00 87.19 192 PRO A N 1
ATOM 1433 C CA . PRO A 1 192 ? -13.475 9.419 19.277 1.00 87.19 192 PRO A CA 1
ATOM 1434 C C . PRO A 1 192 ? -13.121 10.816 18.765 1.00 87.19 192 PRO A C 1
ATOM 1436 O O . PRO A 1 192 ? -11.946 11.115 18.535 1.00 87.19 192 PRO A O 1
ATOM 1439 N N . ALA A 1 193 ? -14.127 11.672 18.576 1.00 76.69 193 ALA A N 1
ATOM 1440 C CA . ALA A 1 193 ? -13.860 13.071 18.280 1.00 76.69 193 ALA A CA 1
ATOM 1441 C C . ALA A 1 193 ? -12.946 13.631 19.378 1.00 76.69 193 ALA A C 1
ATOM 1443 O O . ALA A 1 193 ? -13.209 13.411 20.561 1.00 76.69 193 ALA A O 1
ATOM 1444 N N . ALA A 1 194 ? -11.868 14.316 18.989 1.00 68.44 194 ALA A N 1
ATOM 1445 C CA . ALA A 1 194 ? -11.047 15.027 19.957 1.00 68.44 194 ALA A CA 1
ATOM 1446 C C . ALA A 1 194 ? -11.959 15.982 20.739 1.00 68.44 194 ALA A C 1
ATOM 1448 O O . ALA A 1 194 ? -12.732 16.723 20.123 1.00 68.44 194 ALA A O 1
ATOM 1449 N N . GLU A 1 195 ? -11.900 15.942 22.072 1.00 57.06 195 GLU A N 1
ATOM 1450 C CA . GLU A 1 195 ? -12.588 16.948 22.876 1.00 57.06 195 GLU A CA 1
ATOM 1451 C C . GLU A 1 195 ? -12.117 18.335 22.418 1.00 57.06 195 GLU A C 1
ATOM 1453 O O . GLU A 1 195 ? -10.915 18.529 22.184 1.00 57.06 195 GLU A O 1
ATOM 1458 N N . PRO A 1 196 ? -13.038 19.298 22.231 1.00 55.94 196 PRO A N 1
ATOM 1459 C CA . PRO A 1 196 ? -12.643 20.655 21.905 1.00 55.94 196 PRO A CA 1
ATOM 1460 C C . PRO A 1 196 ? -11.685 21.147 22.989 1.00 55.94 196 PRO A C 1
ATOM 1462 O O . PRO A 1 196 ? -11.948 20.987 24.181 1.00 55.94 196 PRO A O 1
ATOM 1465 N N . ALA A 1 197 ? -10.551 21.712 22.567 1.00 56.34 197 ALA A N 1
ATOM 1466 C CA . ALA A 1 197 ? -9.601 22.299 23.499 1.00 56.34 197 ALA A CA 1
ATOM 1467 C C . ALA A 1 197 ? -10.346 23.301 24.399 1.00 56.34 197 ALA A C 1
ATOM 1469 O O . ALA A 1 197 ? -11.170 24.060 23.876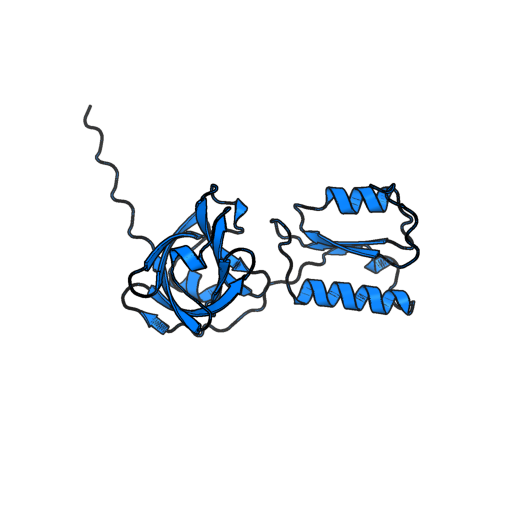 1.00 56.34 197 ALA A O 1
ATOM 1470 N N . PRO A 1 198 ? -10.086 23.317 25.720 1.00 59.75 198 PRO A N 1
ATOM 1471 C CA . PRO A 1 198 ? -10.715 24.285 26.602 1.00 59.75 198 PRO A CA 1
ATOM 1472 C C . PRO A 1 198 ? -10.431 25.687 26.066 1.00 59.75 198 PRO A C 1
ATOM 1474 O O . PRO A 1 198 ? -9.281 26.039 25.781 1.00 59.75 198 PRO A O 1
ATOM 1477 N N . GLU A 1 199 ? -11.503 26.450 25.870 1.00 61.50 199 GLU A N 1
ATOM 1478 C CA . GLU A 1 199 ? -11.451 27.830 25.413 1.00 61.50 199 GLU A CA 1
ATOM 1479 C C . GLU A 1 199 ? -10.542 28.600 26.376 1.00 61.50 199 GLU A C 1
ATOM 1481 O O . GLU A 1 199 ? -10.762 28.606 27.589 1.00 61.50 199 GLU A O 1
ATOM 1486 N N . LYS A 1 200 ? -9.447 29.167 25.859 1.00 56.44 200 LYS A N 1
ATOM 1487 C CA . LYS A 1 200 ? -8.547 29.978 26.678 1.00 56.44 200 LYS A CA 1
ATOM 1488 C C . LYS A 1 200 ? -9.318 31.230 27.089 1.00 56.44 200 LYS A C 1
ATOM 1490 O O . LYS A 1 200 ? -9.483 32.131 26.277 1.00 56.44 200 LYS A O 1
ATOM 1495 N N . THR A 1 201 ? -9.792 31.278 28.327 1.00 57.94 201 THR A N 1
ATOM 1496 C CA . THR A 1 201 ? -10.209 32.530 28.962 1.00 57.94 201 THR A CA 1
ATOM 1497 C C . THR A 1 201 ? -8.963 33.387 29.176 1.00 57.94 201 THR A C 1
ATOM 1499 O O . THR A 1 201 ? -8.075 32.978 29.928 1.00 57.94 201 THR A O 1
ATOM 1502 N N . GLU A 1 202 ? -8.883 34.511 28.458 1.00 63.78 202 GLU A N 1
ATOM 1503 C CA . GLU A 1 202 ? -7.913 35.597 28.685 1.00 63.78 202 GLU A CA 1
ATOM 1504 C C . GLU A 1 202 ? -8.203 36.369 29.978 1.00 63.78 202 GLU A C 1
ATOM 1506 O O . GLU A 1 202 ? -9.398 36.525 30.329 1.00 63.78 202 GLU A O 1
#

pLDDT: mean 91.92, std 10.39, range [43.44, 98.69]

Secondary structure (DSSP, 8-state):
-PPPPSS-SS-EEEEEETTS-HHHHHHHHHS-GGGEEEEEES--STT---HHHHHHHHHHHHHHHTT---GGGGEEE---PPPP-----EE-SSSEEEEEEEE-TTT--EEEEEEHHHHHHTT--TT-EEEEEETTEEEEEEE-SSGGGS-TT-EEEEE-TTSEEEEEETTS-HHHHHT--TT-EEEEEEPPPPPPPPP---

Sequence (202 aa):
YGTLNWKPKAPILFLTNETELDHPRHYRGKASADKTALWEVKRPGHCNVSAAERYNAVSAVDSWVDGIIPEVDREKDGTVRPPARKSTATKADDGLAGKITFVSASFGNLSCNLVSSDLETLGLKVGSKAIVKSGAALLEATVALYRTDVEEGKAVVYVTPDGWVAIVINGGNAANALQVKNDDPVTISPAPAAEPAPEKTE